Protein AF-A0A5J4W0T2-F1 (afdb_monomer)

Sequence (265 aa):
MGLDEISQDSFKLHWLNQTEVLDKEGNQVFKLNDPIKGGIRNRYSLRSTTNGRAVSYLNIGKISGISKGFNDQMCSRLDSVTTTDFIKCITDQKTTELQLKIKNLKFGVCIDESTDAATLNQFVTFIRYLDENGLPQTSFLDVRPLSSKGATAQNLYEIFIQVSVDHGLNLDDLIGICVDGASAMIGCRNSLRQKLMDRYPLITIVHCCAHRFNLASLDAIKGIEMQPLRTCEAVTQQLWHYFAASPLHASILAAIHSENEEEQI

Mean predicted aligned error: 15.93 Å

Foldseek 3Di:
DDPPDDDLVLVLVVPPDDDFDADPVRDTPDGPPDDPPDDPPPDDDDDDDPDPDDDDDPPPDDPPPPPPDDDPPPSPDDDPVNVVVVVVVVVVVVLVVVLVQCPPFQKEKEWEWDQDPVRWIKIWIWIWTAGPVRHIDIGTQDIGTQPVVPLFLVSNLVVVVVSCVVSVHDCQSYAEYEYEPDCQDPNPPRHVVVVSCVPRVRHYYDYDPVNVVVVVVVVVCPDPVNVVVVVVVVVVVVVCCVCVVDPVSVVVVVVVVVVCVVVPD

Nearest PDB structures (foldseek):
  8vaj-assembly1_A  TM=3.719E-01  e=1.973E-01  Homo sapiens
  4olb-assembly1_A  TM=3.855E-01  e=3.232E-01  Homo sapiens
  4f3t-assembly1_A  TM=3.500E-01  e=5.292E-01  Homo sapiens
  4kre-assembly1_A  TM=3.825E-01  e=9.804E-01  Homo sapiens
  5t7b-assembly1_A  TM=3.520E-01  e=1.419E+00  Homo sapiens

Secondary structure (DSSP, 8-state):
-------HHHHHHHHH-----B-TT--B---------------------SSS-----------TT-TTS--GGGTT---HHHHHHHHHHHHHHHHHHHHHHHTT--EEEEEEEEE-TTS-EEEEEEEEEE-TTS-EEEEEEEEEEPPTT-S-HHHHHHHHHHHHHHTT--GGGEEEEEE-S-HHHH-SSSSHHHHHHHH-TT-EEEE-HHHHHHHHHHHHTTSGGGHHHHHHHHHHHHHHHHHHT-HHHHHHHHHHHHHHTTS--

pLDDT: mean 70.57, std 25.36, range [22.67, 96.0]

Organism: NCBI:txid222440

InterPro domains:
  IPR012337 Ribonuclease H-like superfamily [SSF53098] (102-225)

Structure (mmCIF, N/CA/C/O backbone):
data_AF-A0A5J4W0T2-F1
#
_entry.id   AF-A0A5J4W0T2-F1
#
loop_
_atom_site.group_PDB
_atom_site.id
_atom_site.type_symbol
_atom_site.label_atom_id
_atom_site.label_alt_id
_atom_site.label_comp_id
_atom_site.label_asym_id
_atom_site.label_entity_id
_atom_site.label_seq_id
_atom_site.pdbx_PDB_ins_code
_atom_site.Cartn_x
_atom_site.Cartn_y
_atom_site.Cartn_z
_atom_site.occupancy
_atom_site.B_iso_or_equiv
_atom_site.auth_seq_id
_atom_site.auth_comp_id
_atom_site.auth_asym_id
_atom_site.auth_atom_id
_atom_site.pdbx_PDB_model_num
ATOM 1 N N . MET A 1 1 ? -31.038 7.218 15.090 1.00 25.89 1 MET A N 1
ATOM 2 C CA . MET A 1 1 ? -31.332 5.816 14.718 1.00 25.89 1 MET A CA 1
ATOM 3 C C . MET A 1 1 ? -30.040 5.219 14.192 1.00 25.89 1 MET A C 1
ATOM 5 O O . MET A 1 1 ? -29.334 5.928 13.490 1.00 25.89 1 MET A O 1
ATOM 9 N N . GLY A 1 2 ? -29.679 4.034 14.686 1.00 25.00 2 GLY A N 1
ATOM 10 C CA . GLY A 1 2 ? -28.306 3.520 14.762 1.00 25.00 2 GLY A CA 1
ATOM 11 C C . GLY A 1 2 ? -27.578 3.341 13.428 1.00 25.00 2 GLY A C 1
ATOM 12 O O . GLY A 1 2 ? -28.182 3.000 12.415 1.00 25.00 2 GLY A O 1
ATOM 13 N N . LEU A 1 3 ? -26.262 3.556 13.481 1.00 30.16 3 LEU A N 1
ATOM 14 C CA . LEU A 1 3 ? -25.281 3.373 12.404 1.00 30.16 3 LEU A CA 1
ATOM 15 C C . LEU A 1 3 ? -24.805 1.909 12.282 1.00 30.16 3 LEU A C 1
ATOM 17 O O . LEU A 1 3 ? -23.765 1.645 11.688 1.00 30.16 3 LEU A O 1
ATOM 21 N N . ASP A 1 4 ? -25.551 0.953 12.836 1.00 28.52 4 ASP A N 1
ATOM 22 C CA . ASP A 1 4 ? -25.014 -0.381 13.130 1.00 28.52 4 ASP A CA 1
ATOM 23 C C . ASP A 1 4 ? -25.100 -1.396 11.982 1.00 28.52 4 ASP A C 1
ATOM 25 O O . ASP A 1 4 ? -24.604 -2.507 12.127 1.00 28.52 4 ASP A O 1
ATOM 29 N N . GLU A 1 5 ? -25.663 -1.067 10.815 1.00 35.69 5 GLU A N 1
ATOM 30 C CA . GLU A 1 5 ? -25.831 -2.077 9.757 1.00 35.69 5 GLU A CA 1
ATOM 31 C C . GLU A 1 5 ? -25.637 -1.516 8.343 1.00 35.69 5 GLU A C 1
ATOM 33 O O . GLU A 1 5 ? -26.597 -1.258 7.601 1.00 35.69 5 GLU A O 1
ATOM 38 N N . ILE A 1 6 ? -24.363 -1.369 7.962 1.00 37.62 6 ILE A N 1
ATOM 39 C CA . ILE A 1 6 ? -23.907 -1.380 6.566 1.00 37.62 6 ILE A CA 1
ATOM 40 C C . ILE A 1 6 ? -23.620 -2.845 6.210 1.00 37.62 6 ILE A C 1
ATOM 42 O O . ILE A 1 6 ? -22.740 -3.468 6.804 1.00 37.62 6 ILE A O 1
ATOM 46 N N . SER A 1 7 ? -24.371 -3.419 5.264 1.00 36.25 7 SER A N 1
ATOM 47 C CA . SER A 1 7 ? -24.178 -4.821 4.872 1.00 36.25 7 SER A CA 1
ATOM 48 C C . SER A 1 7 ? -22.820 -5.014 4.179 1.00 36.25 7 SER A C 1
ATOM 50 O O . SER A 1 7 ? -22.398 -4.177 3.374 1.00 36.25 7 SER A O 1
ATOM 52 N N . GLN A 1 8 ? -22.138 -6.129 4.459 1.00 34.09 8 GLN A N 1
ATOM 53 C CA . GLN A 1 8 ? -20.851 -6.477 3.834 1.00 34.09 8 GLN A CA 1
ATOM 54 C C . GLN A 1 8 ? -20.925 -6.517 2.297 1.00 34.09 8 GLN A C 1
ATOM 56 O O . GLN A 1 8 ? -19.936 -6.231 1.622 1.00 34.09 8 GLN A O 1
ATOM 61 N N . ASP A 1 9 ? -22.095 -6.811 1.732 1.00 28.44 9 ASP A N 1
ATOM 62 C CA . ASP A 1 9 ? -22.293 -6.874 0.283 1.00 28.44 9 ASP A CA 1
ATOM 63 C C . ASP A 1 9 ? -22.439 -5.481 -0.357 1.00 28.44 9 ASP A C 1
ATOM 65 O O . ASP A 1 9 ? -21.981 -5.267 -1.481 1.00 28.44 9 ASP A O 1
ATOM 69 N N . SER A 1 10 ? -22.942 -4.491 0.390 1.00 29.27 10 SER A N 1
ATOM 70 C CA . SER A 1 10 ? -22.968 -3.079 -0.027 1.00 29.27 10 SER A CA 1
ATOM 71 C C . SER A 1 10 ? -21.557 -2.485 -0.123 1.00 29.27 10 SER A C 1
ATOM 73 O O . SER A 1 10 ? -21.284 -1.654 -0.987 1.00 29.27 10 SER A O 1
ATOM 75 N N . PHE A 1 11 ? -20.628 -2.955 0.716 1.00 35.28 11 PHE A N 1
ATOM 76 C CA . PHE A 1 11 ? -19.226 -2.538 0.668 1.00 35.28 11 PHE A CA 1
ATOM 77 C C . PHE A 1 11 ? -18.415 -3.258 -0.430 1.00 35.28 11 PHE A C 1
ATOM 79 O O . PHE A 1 11 ? -17.519 -2.664 -1.030 1.00 35.28 11 PHE A O 1
ATOM 86 N N . LYS A 1 12 ? -18.757 -4.513 -0.765 1.00 30.53 12 LYS A N 1
ATOM 87 C CA . LYS A 1 12 ? -18.135 -5.258 -1.881 1.00 30.53 12 LYS A CA 1
ATOM 88 C C . LYS A 1 12 ? -18.367 -4.598 -3.243 1.00 30.53 12 LYS A C 1
ATOM 90 O O . LYS A 1 12 ? -17.451 -4.558 -4.063 1.00 30.53 12 LYS A O 1
ATOM 95 N N . LEU A 1 13 ? -19.564 -4.058 -3.484 1.00 29.94 13 LEU A N 1
ATOM 96 C CA . LEU A 1 13 ? -19.884 -3.326 -4.719 1.00 29.94 13 LEU A CA 1
ATOM 97 C C . LEU A 1 13 ? -19.199 -1.949 -4.770 1.00 29.94 13 LEU A C 1
ATOM 99 O O . LEU A 1 13 ? -18.729 -1.539 -5.829 1.00 29.94 13 LEU A O 1
ATOM 103 N N . HIS A 1 14 ? -19.048 -1.292 -3.614 1.00 33.75 14 HIS A N 1
ATOM 104 C CA . HIS A 1 14 ? -18.365 -0.001 -3.442 1.00 33.75 14 HIS A CA 1
ATOM 105 C C . HIS A 1 14 ? -16.881 -0.020 -3.862 1.00 33.75 14 HIS A C 1
ATOM 107 O O . HIS A 1 14 ? -16.309 1.017 -4.200 1.00 33.75 14 HIS A O 1
ATOM 113 N N . TRP A 1 15 ? -16.249 -1.196 -3.851 1.00 36.28 15 TRP A N 1
ATOM 114 C CA . TRP A 1 15 ? -14.831 -1.366 -4.167 1.00 36.28 15 TRP A CA 1
ATOM 115 C C . TRP A 1 15 ? -14.541 -1.611 -5.655 1.00 36.28 15 TRP A C 1
ATOM 117 O O . TRP A 1 15 ? -13.460 -1.256 -6.123 1.00 36.28 15 TRP A O 1
ATOM 127 N N . LEU A 1 16 ? -15.461 -2.242 -6.398 1.00 34.44 16 LEU A N 1
ATOM 128 C CA . LEU A 1 16 ? -15.128 -2.874 -7.683 1.00 34.44 16 LEU A CA 1
ATOM 129 C C . LEU A 1 16 ? -15.586 -2.135 -8.942 1.00 34.44 16 LEU A C 1
ATOM 131 O O . LEU A 1 16 ? -14.963 -2.362 -9.970 1.00 34.44 16 LEU A O 1
ATOM 135 N N . ASN A 1 17 ? -16.592 -1.256 -8.912 1.00 28.59 17 ASN A N 1
ATOM 136 C CA . ASN A 1 17 ? -16.951 -0.446 -10.084 1.00 28.59 17 ASN A CA 1
ATOM 137 C C . ASN A 1 17 ? -17.688 0.834 -9.680 1.00 28.59 17 ASN A C 1
ATOM 139 O O . ASN A 1 17 ? -18.585 0.824 -8.843 1.00 28.59 17 ASN A O 1
ATOM 143 N N . GLN A 1 18 ? -17.322 1.943 -10.319 1.00 41.69 18 GLN A N 1
ATOM 144 C CA . GLN A 1 18 ? -18.126 3.161 -10.323 1.00 41.69 18 GLN A CA 1
ATOM 145 C C . GLN A 1 18 ? -19.536 2.834 -10.841 1.00 41.69 18 GLN A C 1
ATOM 147 O O . GLN A 1 18 ? -19.645 2.267 -11.921 1.00 41.69 18 GLN A O 1
ATOM 152 N N . THR A 1 19 ? -20.583 3.160 -10.080 1.00 36.19 19 THR A N 1
ATOM 153 C CA . THR A 1 19 ? -21.585 4.213 -10.364 1.00 36.19 19 THR A CA 1
ATOM 154 C C . THR A 1 19 ? -22.845 3.960 -9.527 1.00 36.19 19 THR A C 1
ATOM 156 O O . THR A 1 19 ? -23.427 2.889 -9.615 1.00 36.19 19 THR A O 1
ATOM 159 N N . GLU A 1 20 ? -23.269 4.990 -8.789 1.00 34.97 20 GLU A N 1
ATOM 160 C CA . GLU A 1 20 ? -24.505 5.099 -7.990 1.00 34.97 20 GLU A CA 1
ATOM 161 C C . GLU A 1 20 ? -24.482 4.449 -6.595 1.00 34.97 20 GLU A C 1
ATOM 163 O O . GLU A 1 20 ? -24.391 3.239 -6.413 1.00 34.97 20 GLU A O 1
ATOM 168 N N . VAL A 1 21 ? -24.577 5.314 -5.581 1.00 36.00 21 VAL A N 1
ATOM 169 C CA . VAL A 1 21 ? -24.904 4.931 -4.204 1.00 36.00 21 VAL A CA 1
ATOM 170 C C . VAL A 1 21 ? -26.422 4.943 -4.112 1.00 36.00 21 VAL A C 1
ATOM 172 O O . VAL A 1 21 ? -27.020 5.986 -4.370 1.00 36.00 21 VAL A O 1
ATOM 175 N N . LEU A 1 22 ? -27.027 3.810 -3.767 1.00 37.88 22 LEU A N 1
ATOM 176 C CA . LEU A 1 22 ? -28.447 3.721 -3.441 1.00 37.88 22 LEU A CA 1
ATOM 177 C C . LEU A 1 22 ? -28.595 3.480 -1.939 1.00 37.88 22 LEU A C 1
ATOM 179 O O . LEU A 1 22 ? -27.819 2.719 -1.354 1.00 37.88 22 LEU A O 1
ATOM 183 N N . ASP A 1 23 ? -29.566 4.133 -1.311 1.00 41.06 23 ASP A N 1
ATOM 184 C CA . ASP A 1 23 ? -29.971 3.784 0.049 1.00 41.06 23 ASP A CA 1
ATOM 185 C C . ASP A 1 23 ? -30.785 2.471 0.070 1.00 41.06 23 ASP A C 1
ATOM 187 O O . ASP A 1 23 ? -31.006 1.820 -0.955 1.00 41.06 23 ASP A O 1
ATOM 191 N N . LYS A 1 24 ? -31.237 2.058 1.260 1.00 35.59 24 LYS A N 1
ATOM 192 C CA . LYS A 1 24 ? -32.023 0.825 1.456 1.00 35.59 24 LYS A CA 1
ATOM 193 C C . LYS A 1 24 ? -33.391 0.859 0.742 1.00 35.59 24 LYS A C 1
ATOM 195 O O . LYS A 1 24 ? -34.032 -0.181 0.631 1.00 35.59 24 LYS A O 1
ATOM 200 N N . GLU A 1 25 ? -33.819 2.025 0.264 1.00 37.16 25 GLU A N 1
ATOM 201 C CA . GLU A 1 25 ? -35.093 2.287 -0.414 1.00 37.16 25 GLU A CA 1
ATOM 202 C C . GLU A 1 25 ? -34.916 2.437 -1.937 1.00 37.16 25 GLU A C 1
ATOM 204 O O . GLU A 1 25 ? -35.896 2.575 -2.667 1.00 37.16 25 GLU A O 1
ATOM 209 N N . GLY A 1 26 ? -33.676 2.345 -2.436 1.00 36.53 26 GLY A N 1
ATOM 210 C CA . GLY A 1 26 ? -33.355 2.460 -3.856 1.00 36.53 26 GLY A CA 1
ATOM 211 C C . GLY A 1 26 ? -33.221 3.902 -4.351 1.00 36.53 26 GLY A C 1
ATOM 212 O O . GLY A 1 26 ? -33.199 4.115 -5.563 1.00 36.53 26 GLY A O 1
ATOM 213 N N . ASN A 1 27 ? -33.120 4.894 -3.458 1.00 36.88 27 ASN A N 1
ATOM 214 C CA . ASN A 1 27 ? -32.964 6.293 -3.851 1.00 36.88 27 ASN A CA 1
ATOM 215 C C . ASN A 1 27 ? -31.498 6.623 -4.159 1.00 36.88 27 ASN A C 1
ATOM 217 O O . ASN A 1 27 ? -30.588 6.244 -3.422 1.00 36.88 27 ASN A O 1
ATOM 221 N N . GLN A 1 28 ? -31.272 7.375 -5.238 1.00 37.22 28 GLN A N 1
ATOM 222 C CA . GLN A 1 28 ? -29.945 7.784 -5.701 1.00 37.22 28 GLN A CA 1
ATOM 223 C C . GLN A 1 28 ? -29.313 8.832 -4.772 1.00 37.22 28 GLN A C 1
ATOM 225 O O . GLN A 1 28 ? -29.765 9.972 -4.711 1.00 37.22 28 GLN A O 1
ATOM 230 N N . VAL A 1 29 ? -28.228 8.455 -4.092 1.00 38.22 29 VAL A N 1
ATOM 231 C CA . VAL A 1 29 ? -27.489 9.300 -3.137 1.00 38.22 29 VAL A CA 1
ATOM 232 C C . VAL A 1 29 ? -26.254 9.955 -3.778 1.00 38.22 29 VAL A C 1
ATOM 234 O O . VAL A 1 29 ? -25.810 10.995 -3.305 1.00 38.22 29 VAL A O 1
ATOM 237 N N . PHE A 1 30 ? -25.701 9.406 -4.874 1.00 35.28 30 PHE A N 1
ATOM 238 C CA . PHE A 1 30 ? -24.498 9.964 -5.525 1.00 35.28 30 PHE A CA 1
ATOM 239 C C . PHE A 1 30 ? -24.436 9.829 -7.055 1.00 35.28 30 PHE A C 1
ATOM 241 O O . PHE A 1 30 ? -24.753 8.780 -7.618 1.00 35.28 30 PHE A O 1
ATOM 248 N N . LYS A 1 31 ? -23.863 10.867 -7.692 1.00 30.16 31 LYS A N 1
ATOM 249 C CA . LYS A 1 31 ? -23.229 10.868 -9.025 1.00 30.16 31 LYS A CA 1
ATOM 250 C C . LYS A 1 31 ? -21.783 11.350 -8.883 1.00 30.16 31 LYS A C 1
ATOM 252 O O . LYS A 1 31 ? -21.552 12.374 -8.253 1.00 30.16 31 LYS A O 1
ATOM 257 N N . LEU A 1 32 ? -20.819 10.661 -9.499 1.00 33.78 32 LEU A N 1
ATOM 258 C CA . LEU A 1 32 ? -19.425 11.117 -9.541 1.00 33.78 32 LEU A CA 1
ATOM 259 C C . LEU A 1 32 ? -19.054 11.570 -10.961 1.00 33.78 32 LEU A C 1
ATOM 261 O O . LEU A 1 32 ? -18.653 10.773 -11.800 1.00 33.78 32 LEU A O 1
ATOM 265 N N . ASN A 1 33 ? -19.233 12.868 -11.205 1.00 28.48 33 ASN A N 1
ATOM 266 C CA . ASN A 1 33 ? -18.534 13.669 -12.218 1.00 28.48 33 ASN A CA 1
ATOM 267 C C . ASN A 1 33 ? -18.308 15.101 -11.697 1.00 28.48 33 ASN A C 1
ATOM 269 O O . ASN A 1 33 ? -18.036 16.020 -12.472 1.00 28.48 33 ASN A O 1
ATOM 273 N N . ASP A 1 34 ? -18.450 15.306 -10.382 1.00 30.97 34 ASP A N 1
ATOM 274 C CA . ASP A 1 34 ? -18.167 16.605 -9.804 1.00 30.97 34 ASP A CA 1
ATOM 275 C C . ASP A 1 34 ? -16.654 16.834 -9.843 1.00 30.97 34 ASP A C 1
ATOM 277 O O . ASP A 1 34 ? -15.881 16.005 -9.346 1.00 30.97 34 ASP A O 1
ATOM 281 N N . PRO A 1 35 ? -16.207 17.930 -10.476 1.00 25.06 35 PRO A N 1
ATOM 282 C CA . PRO A 1 35 ? -14.797 18.242 -10.578 1.00 25.06 35 PRO A CA 1
ATOM 283 C C . PRO A 1 35 ? -14.203 18.365 -9.179 1.00 25.06 35 PRO A C 1
ATOM 285 O O . PRO A 1 35 ? -14.823 18.923 -8.272 1.00 25.06 35 PRO A O 1
ATOM 288 N N . ILE A 1 36 ? -12.959 17.908 -9.033 1.00 30.50 36 ILE A N 1
ATOM 289 C CA . ILE A 1 36 ? -12.129 18.184 -7.862 1.00 30.50 36 ILE A CA 1
ATOM 290 C C . ILE A 1 36 ? -12.041 19.710 -7.710 1.00 30.50 36 ILE A C 1
ATOM 292 O O . ILE A 1 36 ? -11.236 20.380 -8.361 1.00 30.50 36 ILE A O 1
ATOM 296 N N . LYS A 1 37 ? -12.892 20.294 -6.864 1.00 27.78 37 LYS A N 1
ATOM 297 C CA . LYS A 1 37 ? -12.790 21.700 -6.477 1.00 27.78 37 LYS A CA 1
ATOM 298 C C . LYS A 1 37 ? -11.724 21.808 -5.401 1.00 27.78 37 LYS A C 1
ATOM 300 O O . LYS A 1 37 ? -12.007 21.710 -4.215 1.00 27.78 37 LYS A O 1
ATOM 305 N N . GLY A 1 38 ? -10.485 21.994 -5.837 1.00 29.48 38 GLY A N 1
ATOM 306 C CA . GLY A 1 38 ? -9.363 22.165 -4.922 1.00 29.48 38 GLY A CA 1
ATOM 307 C C . GLY A 1 38 ? -8.030 21.876 -5.580 1.00 29.48 38 GLY A C 1
ATOM 308 O O . GLY A 1 38 ? -7.324 20.962 -5.174 1.00 29.48 38 GLY A O 1
ATOM 309 N N . GLY A 1 39 ? -7.672 22.648 -6.606 1.00 22.67 39 GLY A N 1
ATOM 310 C CA . GLY A 1 39 ? -6.290 22.671 -7.068 1.00 22.67 39 GLY A CA 1
ATOM 311 C C . GLY A 1 39 ? -5.393 23.189 -5.945 1.00 22.67 39 GLY A C 1
ATOM 312 O O . GLY A 1 39 ? -5.410 24.382 -5.645 1.00 22.67 39 GLY A O 1
ATOM 313 N N . ILE A 1 40 ? -4.591 22.318 -5.337 1.00 28.56 40 ILE A N 1
ATOM 314 C CA . ILE A 1 40 ? -3.468 22.751 -4.504 1.00 28.56 40 ILE A CA 1
ATOM 315 C C . ILE A 1 40 ? -2.389 23.263 -5.461 1.00 28.56 40 ILE A C 1
ATOM 317 O O . ILE A 1 40 ? -1.535 22.523 -5.940 1.00 28.56 40 ILE A O 1
ATOM 321 N N . ARG A 1 41 ? -2.437 24.560 -5.779 1.00 25.73 41 ARG A N 1
ATOM 322 C CA . ARG A 1 41 ? -1.292 25.277 -6.353 1.00 25.73 41 ARG A CA 1
ATOM 323 C C . ARG A 1 41 ? -0.353 25.665 -5.212 1.00 25.73 41 ARG A C 1
ATOM 325 O O . ARG A 1 41 ? -0.358 26.812 -4.773 1.00 25.73 41 ARG A O 1
ATOM 332 N N . ASN A 1 42 ? 0.484 24.733 -4.758 1.00 27.73 42 ASN A N 1
ATOM 333 C CA . ASN A 1 42 ? 1.668 25.103 -3.984 1.00 27.73 42 ASN A CA 1
ATOM 334 C C . ASN A 1 42 ? 2.699 25.697 -4.949 1.00 27.73 42 ASN A C 1
ATOM 336 O O . ASN A 1 42 ? 3.446 24.988 -5.618 1.00 27.73 42 ASN A O 1
ATOM 340 N N . ARG A 1 43 ? 2.691 27.027 -5.075 1.00 25.41 43 ARG A N 1
ATOM 341 C CA . ARG A 1 43 ? 3.714 27.772 -5.812 1.00 25.41 43 ARG A CA 1
ATOM 342 C C . ARG A 1 43 ? 4.901 27.989 -4.868 1.00 25.41 43 ARG A C 1
ATOM 344 O O . ARG A 1 43 ? 4.908 28.942 -4.096 1.00 25.41 43 ARG A O 1
ATOM 351 N N . TYR A 1 44 ? 5.890 27.101 -4.911 1.00 29.53 44 TYR A N 1
ATOM 352 C CA . TYR A 1 44 ? 7.189 27.342 -4.282 1.00 29.53 44 TYR A CA 1
ATOM 353 C C . TYR A 1 44 ? 7.992 28.264 -5.207 1.00 29.53 44 TYR A C 1
ATOM 355 O O . TYR A 1 44 ? 8.419 27.838 -6.276 1.00 29.53 44 TYR A O 1
ATOM 363 N N . SER A 1 45 ? 8.162 29.542 -4.855 1.00 25.89 45 SER A N 1
ATOM 364 C CA . SER A 1 45 ? 9.115 30.402 -5.566 1.00 25.89 45 SER A CA 1
ATOM 365 C C . SER A 1 45 ? 10.451 30.386 -4.832 1.00 25.89 45 SER A C 1
ATOM 367 O O . SER A 1 45 ? 10.595 31.020 -3.787 1.00 25.89 45 SER A O 1
ATOM 369 N N . LEU A 1 46 ? 11.430 29.680 -5.389 1.00 26.58 46 LEU A N 1
ATOM 370 C CA . LEU A 1 46 ? 12.835 29.856 -5.038 1.00 26.58 46 LEU A CA 1
ATOM 371 C C . LEU A 1 46 ? 13.330 31.118 -5.756 1.00 26.58 46 LEU A C 1
ATOM 373 O O . LEU A 1 46 ? 13.362 31.158 -6.983 1.00 26.58 46 LEU A O 1
ATOM 377 N N . ARG A 1 47 ? 13.695 32.166 -5.014 1.00 27.91 47 ARG A N 1
ATOM 378 C CA . ARG A 1 47 ? 14.568 33.225 -5.540 1.00 27.91 47 ARG A CA 1
ATOM 379 C C . ARG A 1 47 ? 15.936 33.043 -4.906 1.00 27.91 47 ARG A C 1
ATOM 381 O O . ARG A 1 47 ? 16.043 33.065 -3.683 1.00 27.91 47 ARG A O 1
ATOM 388 N N . SER A 1 48 ? 16.961 32.849 -5.732 1.00 27.05 48 SER A N 1
ATOM 389 C CA . SER A 1 48 ? 18.340 32.931 -5.269 1.00 27.05 48 SER A CA 1
ATOM 390 C C . SER A 1 48 ? 18.673 34.396 -4.990 1.00 27.05 48 SER A C 1
ATOM 392 O O . SER A 1 48 ? 18.307 35.292 -5.753 1.00 27.05 48 SER A O 1
ATOM 394 N N . THR A 1 49 ? 19.355 34.656 -3.880 1.00 34.38 49 THR A N 1
ATOM 395 C CA . THR A 1 49 ? 20.116 35.893 -3.716 1.00 34.38 49 THR A CA 1
ATOM 396 C C . THR A 1 49 ? 21.578 35.550 -3.475 1.00 34.38 49 THR A C 1
ATOM 398 O O . THR A 1 49 ? 21.940 34.518 -2.905 1.00 34.38 49 THR A O 1
ATOM 401 N N . THR A 1 50 ? 22.419 36.416 -4.023 1.00 34.66 50 THR A N 1
ATOM 402 C CA . THR A 1 50 ? 23.876 36.357 -4.088 1.00 34.66 50 THR A CA 1
ATOM 403 C C . THR A 1 50 ? 24.487 36.312 -2.689 1.00 34.66 50 THR A C 1
ATOM 405 O O . THR A 1 50 ? 24.571 37.351 -2.042 1.00 34.66 50 THR A O 1
ATOM 408 N N . ASN A 1 51 ? 24.830 35.107 -2.210 1.00 30.69 51 ASN A N 1
ATOM 409 C CA . ASN A 1 51 ? 25.957 34.789 -1.301 1.00 30.69 51 ASN A CA 1
ATOM 410 C C . ASN A 1 51 ? 25.976 33.311 -0.832 1.00 30.69 51 ASN A C 1
ATOM 412 O O . ASN A 1 51 ? 26.459 32.999 0.254 1.00 30.69 51 ASN A O 1
ATOM 416 N N . GLY A 1 52 ? 25.468 32.365 -1.633 1.00 33.94 52 GLY A N 1
ATOM 417 C CA . GLY A 1 52 ? 25.726 30.931 -1.415 1.00 33.94 52 GLY A CA 1
ATOM 418 C C . GLY A 1 52 ? 25.096 30.293 -0.164 1.00 33.94 52 GLY A C 1
ATOM 419 O O . GLY A 1 52 ? 25.449 29.170 0.180 1.00 33.94 52 GLY A O 1
ATOM 420 N N . ARG A 1 53 ? 24.147 30.955 0.510 1.00 29.94 53 ARG A N 1
ATOM 421 C CA . ARG A 1 53 ? 23.301 30.341 1.548 1.00 29.94 53 ARG A CA 1
ATOM 422 C C . ARG A 1 53 ? 21.838 30.417 1.135 1.00 29.94 53 ARG A C 1
ATOM 424 O O . ARG A 1 53 ? 21.252 31.494 1.113 1.00 29.94 53 ARG A O 1
ATOM 431 N N . ALA A 1 54 ? 21.251 29.264 0.824 1.00 29.50 54 ALA A N 1
ATOM 432 C CA . ALA A 1 54 ? 19.814 29.138 0.644 1.00 29.50 54 ALA A CA 1
ATOM 433 C C . ALA A 1 54 ? 19.136 29.236 2.019 1.00 29.50 54 ALA A C 1
ATOM 435 O O . ALA A 1 54 ? 19.228 28.318 2.830 1.00 29.50 54 ALA A O 1
ATOM 436 N N . VAL A 1 55 ? 18.484 30.364 2.292 1.00 33.38 55 VAL A N 1
ATOM 437 C CA . VAL A 1 55 ? 17.558 30.504 3.421 1.00 33.38 55 VAL A CA 1
ATOM 438 C C . VAL A 1 55 ? 16.152 30.452 2.842 1.00 33.38 55 VAL A C 1
ATOM 440 O O . VAL A 1 55 ? 15.716 31.360 2.135 1.00 33.38 55 VAL A O 1
ATOM 443 N N . SER A 1 56 ? 15.451 29.354 3.097 1.00 33.31 56 SER A N 1
ATOM 444 C CA . SER A 1 56 ? 14.039 29.200 2.764 1.00 33.31 56 SER A CA 1
ATOM 445 C C . SER A 1 56 ? 13.199 30.032 3.732 1.00 33.31 56 SER A C 1
ATOM 447 O O . SER A 1 56 ? 13.020 29.657 4.889 1.00 33.31 56 SER A O 1
ATOM 449 N N . TYR A 1 57 ? 12.678 31.164 3.262 1.00 33.03 57 TYR A N 1
ATOM 450 C CA . TYR A 1 57 ? 11.684 31.942 3.997 1.00 33.03 57 TYR A CA 1
ATOM 451 C C . TYR A 1 57 ? 10.313 31.276 3.853 1.00 33.03 57 TYR A C 1
ATOM 453 O O . TYR A 1 57 ? 9.700 31.328 2.786 1.00 33.03 57 TYR A O 1
ATOM 461 N N . LEU A 1 58 ? 9.813 30.664 4.928 1.00 34.50 58 LEU A N 1
ATOM 462 C CA . LEU A 1 58 ? 8.410 30.273 5.012 1.00 34.50 58 LEU A CA 1
ATOM 463 C C . LEU A 1 58 ? 7.619 31.484 5.517 1.00 34.50 58 LEU A C 1
ATOM 465 O O . LEU A 1 58 ? 7.599 31.782 6.709 1.00 34.50 58 LEU A O 1
ATOM 469 N N . ASN A 1 59 ? 6.995 32.220 4.601 1.00 30.06 59 ASN A N 1
ATOM 470 C CA . ASN A 1 59 ? 6.125 33.330 4.967 1.00 30.06 59 ASN A CA 1
ATOM 471 C C . ASN A 1 59 ? 4.772 32.752 5.417 1.00 30.06 59 ASN A C 1
ATOM 473 O O . ASN A 1 59 ? 3.849 32.608 4.615 1.00 30.06 59 ASN A O 1
ATOM 477 N N . ILE A 1 60 ? 4.664 32.350 6.689 1.00 38.47 60 ILE A N 1
ATOM 478 C CA . ILE A 1 60 ? 3.404 31.875 7.289 1.00 38.47 60 ILE A CA 1
ATOM 479 C C . ILE A 1 60 ? 2.534 33.089 7.644 1.00 38.47 60 ILE A C 1
ATOM 481 O O . ILE A 1 60 ? 2.218 33.373 8.798 1.00 38.47 60 ILE A O 1
ATOM 485 N N . GLY A 1 61 ? 2.149 33.850 6.624 1.00 32.28 61 GLY A N 1
ATOM 486 C CA . GLY A 1 61 ? 1.132 34.880 6.745 1.00 32.28 61 GLY A CA 1
ATOM 487 C C . GLY A 1 61 ? -0.248 34.254 6.576 1.00 32.28 61 GLY A C 1
ATOM 488 O O . GLY A 1 61 ? -0.630 33.950 5.451 1.00 32.28 61 GLY A O 1
ATOM 489 N N . LYS A 1 62 ? -1.004 34.156 7.681 1.00 33.72 62 LYS A N 1
ATOM 490 C CA . LYS A 1 62 ? -2.433 33.771 7.794 1.00 33.72 62 LYS A CA 1
ATOM 491 C C . LYS A 1 62 ? -2.732 32.295 8.092 1.00 33.72 62 LYS A C 1
ATOM 493 O O . LYS A 1 62 ? -3.443 31.631 7.348 1.00 33.72 62 LYS A O 1
ATOM 498 N N . ILE A 1 63 ? -2.342 31.840 9.280 1.00 37.66 63 ILE A N 1
ATOM 499 C CA . ILE A 1 63 ? -3.230 30.972 10.069 1.00 37.66 63 ILE A CA 1
ATOM 500 C C . ILE A 1 63 ? -3.940 31.899 11.057 1.00 37.66 63 ILE A C 1
ATOM 502 O O . ILE A 1 63 ? -3.323 32.444 11.975 1.00 37.66 63 ILE A O 1
ATOM 506 N N . SER A 1 64 ? -5.221 32.168 10.812 1.00 34.81 64 SER A N 1
ATOM 507 C CA . SER A 1 64 ? -6.072 32.971 11.691 1.00 34.81 64 SER A CA 1
ATOM 508 C C . SER A 1 64 ? -6.200 32.274 13.049 1.00 34.81 64 SER A C 1
ATOM 510 O O . SER A 1 64 ? -6.991 31.348 13.191 1.00 34.81 64 SER A O 1
ATOM 512 N N . GLY A 1 65 ? -5.390 32.694 14.026 1.00 38.97 65 GLY A N 1
ATOM 513 C CA . GLY A 1 65 ? -5.466 32.209 15.409 1.00 38.97 65 GLY A CA 1
ATOM 514 C C . GLY A 1 65 ? -4.159 32.232 16.211 1.00 38.97 65 GLY A C 1
ATOM 515 O O . GLY A 1 65 ? -4.223 32.265 17.433 1.00 38.97 65 GLY A O 1
ATOM 516 N N . ILE A 1 66 ? -2.982 32.273 15.569 1.00 40.47 66 ILE A N 1
ATOM 517 C CA . ILE A 1 66 ? -1.671 32.143 16.262 1.00 40.47 66 ILE A CA 1
ATOM 518 C C . ILE A 1 66 ? -0.878 33.476 16.292 1.00 40.47 66 ILE A C 1
ATOM 520 O O . ILE A 1 66 ? 0.245 33.564 16.779 1.00 40.47 66 ILE A O 1
ATOM 524 N N . SER A 1 67 ? -1.458 34.582 15.820 1.00 32.22 67 SER A N 1
ATOM 525 C CA . SER A 1 67 ? -0.714 35.818 15.525 1.00 32.22 67 SER A CA 1
ATOM 526 C C . SER A 1 67 ? -0.369 36.721 16.723 1.00 32.22 67 SER A C 1
ATOM 528 O O . SER A 1 67 ? -0.164 37.914 16.521 1.00 32.22 67 SER A O 1
ATOM 530 N N . LYS A 1 68 ? -0.328 36.225 17.967 1.00 36.41 68 LYS A N 1
ATOM 531 C CA . LYS A 1 68 ? -0.021 37.077 19.140 1.00 36.41 68 LYS A CA 1
ATOM 532 C C . LYS A 1 68 ? 1.294 36.779 19.867 1.00 36.41 68 LYS A C 1
ATOM 534 O O . LYS A 1 68 ? 1.542 37.405 20.889 1.00 36.41 68 LYS A O 1
ATOM 539 N N . GLY A 1 69 ? 2.156 35.903 19.343 1.00 37.91 69 GLY A N 1
ATOM 540 C CA . GLY A 1 69 ? 3.415 35.556 20.028 1.00 37.91 69 GLY A CA 1
ATOM 541 C C . GLY A 1 69 ? 4.696 35.510 19.191 1.00 37.91 69 GLY A C 1
ATOM 542 O O . GLY A 1 69 ? 5.769 35.382 19.770 1.00 37.91 69 GLY A O 1
ATOM 543 N N . PHE A 1 70 ? 4.636 35.612 17.862 1.00 37.62 70 PHE A N 1
ATOM 544 C CA . PHE A 1 70 ? 5.834 35.477 17.028 1.00 37.62 70 PHE A CA 1
ATOM 545 C C . PHE A 1 70 ? 6.545 36.826 16.870 1.00 37.62 70 PHE A C 1
ATOM 547 O O . PHE A 1 70 ? 6.251 37.590 15.958 1.00 37.62 70 PHE A O 1
ATOM 554 N N . ASN A 1 71 ? 7.470 37.128 17.785 1.00 35.34 71 ASN A N 1
ATOM 555 C CA . ASN A 1 71 ? 8.444 38.202 17.596 1.00 35.34 71 ASN A CA 1
ATOM 556 C C . ASN A 1 71 ? 9.447 37.806 16.495 1.00 35.34 71 ASN A C 1
ATOM 558 O O . ASN A 1 71 ? 10.062 36.739 16.562 1.00 35.34 71 ASN A O 1
ATOM 562 N N . ASP A 1 72 ? 9.667 38.712 15.540 1.00 39.69 72 ASP A N 1
ATOM 563 C CA . ASP A 1 72 ? 10.538 38.578 14.355 1.00 39.69 72 ASP A CA 1
ATOM 564 C C . ASP A 1 72 ? 12.023 38.250 14.648 1.00 39.69 72 ASP A C 1
ATOM 566 O O . ASP A 1 72 ? 12.802 37.982 13.734 1.00 39.69 72 ASP A O 1
ATOM 570 N N . GLN A 1 73 ? 12.451 38.213 15.914 1.00 37.38 73 GLN A N 1
ATOM 571 C CA . GLN A 1 73 ? 13.834 37.897 16.299 1.00 37.38 73 GLN A CA 1
ATOM 572 C C . GLN A 1 73 ? 14.164 36.394 16.373 1.00 37.38 73 GLN A C 1
ATOM 574 O O . GLN A 1 73 ? 15.341 36.037 16.421 1.00 37.38 73 GLN A O 1
ATOM 579 N N . MET A 1 74 ? 13.172 35.497 16.334 1.00 34.97 74 MET A N 1
ATOM 580 C CA . MET A 1 74 ? 13.379 34.037 16.428 1.00 34.97 74 MET A CA 1
ATOM 581 C C . MET A 1 74 ? 13.643 33.341 15.079 1.00 34.97 74 MET A C 1
ATOM 583 O O . MET A 1 74 ? 13.793 32.124 15.029 1.00 34.97 74 MET A O 1
ATOM 587 N N . CYS A 1 75 ? 13.731 34.078 13.967 1.00 42.09 75 CYS A N 1
ATOM 588 C CA . CYS A 1 75 ? 13.853 33.478 12.631 1.00 42.09 75 CYS A CA 1
ATOM 589 C C . CYS A 1 75 ? 15.298 33.116 12.217 1.00 42.09 75 CYS A C 1
ATOM 591 O O . CYS A 1 75 ? 15.534 32.754 11.069 1.00 42.09 75 CYS A O 1
ATOM 593 N N . SER A 1 76 ? 16.290 33.214 13.113 1.00 42.94 76 SER A N 1
ATOM 594 C CA . SER A 1 76 ? 17.702 33.065 12.717 1.00 42.94 76 SER A CA 1
ATOM 595 C C . SER A 1 76 ? 18.369 31.723 13.038 1.00 42.94 76 SER A C 1
ATOM 597 O O . SER A 1 76 ? 19.444 31.487 12.492 1.00 42.94 76 SER A O 1
ATOM 599 N N . ARG A 1 77 ? 17.807 30.826 13.868 1.00 46.94 77 ARG A N 1
ATOM 600 C CA . ARG A 1 77 ? 18.498 29.569 14.252 1.00 46.94 77 ARG A CA 1
ATOM 601 C C . ARG A 1 77 ? 17.553 28.446 14.710 1.00 46.94 77 ARG A C 1
ATOM 603 O O . ARG A 1 77 ? 17.637 28.020 15.857 1.00 46.94 77 ARG A O 1
ATOM 610 N N . LEU A 1 78 ? 16.681 27.939 13.841 1.00 50.81 78 LEU A N 1
ATOM 611 C CA . LEU A 1 78 ? 16.099 26.615 14.097 1.00 50.81 78 LEU A CA 1
ATOM 612 C C . LEU A 1 78 ? 17.174 25.576 13.768 1.00 50.81 78 LEU A C 1
ATOM 614 O O . LEU A 1 78 ? 17.576 25.439 12.613 1.00 50.81 78 LEU A O 1
ATOM 618 N N . ASP A 1 79 ? 17.707 24.912 14.789 1.00 63.47 79 ASP A N 1
ATOM 619 C CA . ASP A 1 79 ? 18.576 23.758 14.588 1.00 63.47 79 ASP A CA 1
ATOM 620 C C . ASP A 1 79 ? 17.761 22.560 14.055 1.00 63.47 79 ASP A C 1
ATOM 622 O O . ASP A 1 79 ? 16.521 22.550 14.043 1.00 63.47 79 ASP A O 1
ATOM 626 N N . SER A 1 80 ? 18.461 21.546 13.542 1.00 68.00 80 SER A N 1
ATOM 627 C CA . SER A 1 80 ? 17.821 20.343 12.996 1.00 68.00 80 SER A CA 1
ATOM 628 C C . SER A 1 80 ? 16.966 19.615 14.038 1.00 68.00 80 SER A C 1
ATOM 630 O O . SER A 1 80 ? 15.957 19.006 13.682 1.00 68.00 80 SER A O 1
ATOM 632 N N . VAL A 1 81 ? 17.331 19.718 15.319 1.00 74.81 81 VAL A N 1
ATOM 633 C CA . VAL A 1 81 ? 16.629 19.092 16.446 1.00 74.81 81 VAL A CA 1
ATOM 634 C C . VAL A 1 81 ? 15.269 19.754 16.667 1.00 74.81 81 VAL A C 1
ATOM 636 O O . VAL A 1 81 ? 14.249 19.077 16.590 1.00 74.81 81 VAL A O 1
ATOM 639 N N . THR A 1 82 ? 15.225 21.082 16.798 1.00 75.94 82 THR A N 1
ATOM 640 C CA . THR A 1 82 ? 13.983 21.842 17.013 1.00 75.94 82 THR A CA 1
ATOM 641 C C . THR A 1 82 ? 13.010 21.670 15.846 1.00 75.94 82 THR A C 1
ATOM 643 O O . THR A 1 82 ? 11.801 21.557 16.041 1.00 75.94 82 THR A O 1
ATOM 646 N N . THR A 1 83 ? 13.528 21.610 14.614 1.00 74.88 83 THR A N 1
ATOM 647 C CA . THR A 1 83 ? 12.701 21.360 13.422 1.00 74.88 83 THR A CA 1
ATOM 648 C C . THR A 1 83 ? 12.089 19.956 13.451 1.00 74.88 83 THR A C 1
ATOM 650 O O . THR A 1 83 ? 10.910 19.790 13.139 1.00 74.88 83 THR A O 1
ATOM 653 N N . THR A 1 84 ? 12.868 18.951 13.864 1.00 75.94 84 THR A N 1
ATOM 654 C CA . THR A 1 84 ? 12.402 17.562 13.989 1.00 75.94 84 THR A CA 1
ATOM 655 C C . THR A 1 84 ? 11.334 17.433 15.072 1.00 75.94 84 THR A C 1
ATOM 657 O O . THR A 1 84 ? 10.287 16.835 14.827 1.00 75.94 84 THR A O 1
ATOM 660 N N . ASP A 1 85 ? 11.546 18.054 16.233 1.00 79.81 85 ASP A N 1
ATOM 661 C CA . ASP A 1 85 ? 10.584 18.044 17.338 1.00 79.81 85 ASP A CA 1
ATOM 662 C C . ASP A 1 85 ? 9.267 18.727 16.952 1.00 79.81 85 ASP A C 1
ATOM 664 O O . ASP A 1 85 ? 8.186 18.228 17.262 1.00 79.81 85 ASP A O 1
ATOM 668 N N . PHE A 1 86 ? 9.334 19.834 16.207 1.00 85.12 86 PHE A N 1
ATOM 669 C CA . PHE A 1 86 ? 8.140 20.519 15.717 1.00 85.12 86 PHE A CA 1
ATOM 670 C C . PHE A 1 86 ? 7.329 19.651 14.745 1.00 85.12 86 PHE A C 1
ATOM 672 O O . PHE A 1 86 ? 6.108 19.538 14.883 1.00 85.12 86 PHE A O 1
ATOM 679 N N . ILE A 1 87 ? 7.999 18.993 13.792 1.00 83.88 87 ILE A N 1
ATOM 680 C CA . ILE A 1 87 ? 7.355 18.053 12.861 1.00 83.88 87 ILE A CA 1
ATOM 681 C C . ILE A 1 87 ? 6.734 16.885 13.627 1.00 83.88 87 ILE A C 1
ATOM 683 O O . ILE A 1 87 ? 5.602 16.495 13.330 1.00 83.88 87 ILE A O 1
ATOM 687 N N . LYS A 1 88 ? 7.437 16.352 14.630 1.00 81.25 88 LYS A N 1
ATOM 688 C CA . LYS A 1 88 ? 6.932 15.266 15.469 1.00 81.25 88 LYS A CA 1
ATOM 689 C C . LYS A 1 88 ? 5.655 15.675 16.201 1.00 81.25 88 LYS A C 1
ATOM 691 O O . LYS A 1 88 ? 4.661 14.974 16.081 1.00 81.25 88 LYS A O 1
ATOM 696 N N . CYS A 1 89 ? 5.627 16.843 16.841 1.00 86.88 89 CYS A N 1
ATOM 697 C CA . CYS A 1 89 ? 4.428 17.350 17.517 1.00 86.88 89 CYS A CA 1
ATOM 698 C C . CYS A 1 89 ? 3.222 17.486 16.572 1.00 86.88 89 CYS A C 1
ATOM 700 O O . CYS A 1 89 ? 2.112 17.086 16.922 1.00 86.88 89 CYS A O 1
ATOM 702 N N . ILE A 1 90 ? 3.427 18.026 15.364 1.00 88.50 90 ILE A N 1
ATOM 703 C CA . ILE A 1 90 ? 2.358 18.124 14.355 1.00 88.50 90 ILE A CA 1
ATOM 704 C C . ILE A 1 90 ? 1.885 16.731 13.935 1.00 88.50 90 ILE A C 1
ATOM 706 O O . ILE A 1 90 ? 0.684 16.508 13.780 1.00 88.50 90 ILE A O 1
ATOM 710 N N . THR A 1 91 ? 2.822 15.804 13.748 1.00 84.69 91 THR A N 1
ATOM 711 C CA . THR A 1 91 ? 2.527 14.425 13.354 1.00 84.69 91 THR A CA 1
ATOM 712 C C . THR A 1 91 ? 1.716 13.725 14.438 1.00 84.69 91 THR A C 1
ATOM 714 O O . THR A 1 91 ? 0.650 13.203 14.137 1.00 84.69 91 THR A O 1
ATOM 717 N N . ASP A 1 92 ? 2.135 13.805 15.701 1.00 86.69 92 ASP A N 1
ATOM 718 C CA . ASP A 1 92 ? 1.429 13.221 16.847 1.00 86.69 92 ASP A CA 1
ATOM 719 C C . ASP A 1 92 ? -0.000 13.778 16.967 1.00 86.69 92 ASP A C 1
ATOM 721 O O . ASP A 1 92 ? -0.959 13.022 17.160 1.00 86.69 92 ASP A O 1
ATOM 725 N N . GLN A 1 93 ? -0.175 15.092 16.771 1.00 90.81 93 GLN A N 1
ATOM 726 C CA . GLN A 1 93 ? -1.500 15.713 16.739 1.00 90.81 93 GLN A CA 1
ATOM 727 C C . GLN A 1 93 ? -2.354 15.160 15.589 1.00 90.81 93 GLN A C 1
ATOM 729 O O . GLN A 1 93 ? -3.505 14.779 15.804 1.00 90.81 93 GLN A O 1
ATOM 734 N N . LYS A 1 94 ? -1.811 15.102 14.366 1.00 89.12 94 LYS A N 1
ATOM 735 C CA . LYS A 1 94 ? -2.541 14.620 13.183 1.00 89.12 94 LYS A CA 1
ATOM 736 C C . LYS A 1 94 ? -2.906 13.144 13.288 1.00 89.12 94 LYS A C 1
ATOM 738 O O . LYS A 1 94 ? -4.027 12.778 12.939 1.00 89.12 94 LYS A O 1
ATOM 743 N N . THR A 1 95 ? -2.003 12.327 13.814 1.00 89.00 95 THR A N 1
ATOM 744 C CA . THR A 1 95 ? -2.235 10.908 14.082 1.00 89.00 95 THR A CA 1
ATOM 745 C C . THR A 1 95 ? -3.348 10.731 15.108 1.00 89.00 95 THR A C 1
ATOM 747 O O . THR A 1 95 ? -4.282 9.975 14.860 1.00 89.00 95 THR A O 1
ATOM 750 N N . THR A 1 96 ? -3.325 11.489 16.207 1.00 90.75 96 THR A N 1
ATOM 751 C CA . THR A 1 96 ? -4.382 11.435 17.232 1.00 90.75 96 THR A CA 1
ATOM 752 C C . THR A 1 96 ? -5.743 11.854 16.665 1.00 90.75 96 THR A C 1
ATOM 754 O O . THR A 1 96 ? -6.750 11.184 16.893 1.00 90.75 96 THR A O 1
ATOM 757 N N . GLU A 1 97 ? -5.789 12.939 15.883 1.00 91.69 97 GLU A N 1
ATOM 758 C CA . GLU A 1 97 ? -7.007 13.386 15.193 1.00 91.69 97 GLU A CA 1
ATOM 759 C C . GLU A 1 97 ? -7.561 12.297 14.260 1.00 91.69 97 GLU A C 1
ATOM 761 O O . GLU A 1 97 ? -8.772 12.073 14.225 1.00 91.69 97 GLU A O 1
ATOM 766 N N . LEU A 1 98 ? -6.692 11.613 13.511 1.00 90.19 98 LEU A N 1
ATOM 767 C CA . LEU A 1 98 ? -7.087 10.531 12.612 1.00 90.19 98 LEU A CA 1
ATOM 768 C C . LEU A 1 98 ? -7.602 9.313 13.386 1.00 90.19 98 LEU A C 1
ATOM 770 O O . LEU A 1 98 ? -8.681 8.820 13.067 1.00 90.19 98 LEU A O 1
ATOM 774 N N . GLN A 1 99 ? -6.889 8.874 14.426 1.00 91.12 99 GLN A N 1
ATOM 775 C CA . GLN A 1 99 ? -7.281 7.748 15.281 1.00 91.12 99 GLN A CA 1
ATOM 776 C C . GLN A 1 99 ? -8.661 7.958 15.911 1.00 91.12 99 GLN A C 1
ATOM 778 O O . GLN A 1 99 ? -9.475 7.038 15.951 1.00 91.12 99 GLN A O 1
ATOM 783 N N . LEU A 1 100 ? -8.963 9.181 16.355 1.00 90.81 100 LEU A N 1
ATOM 784 C CA . LEU A 1 100 ? -10.283 9.520 16.884 1.00 90.81 100 LEU A CA 1
ATOM 785 C C . LEU A 1 100 ? -11.378 9.442 15.816 1.00 90.81 100 LEU A C 1
ATOM 787 O O . LEU A 1 100 ? -12.467 8.960 16.115 1.00 90.81 100 LEU A O 1
ATOM 791 N N . LYS A 1 101 ? -11.096 9.883 14.584 1.00 88.81 101 LYS A N 1
ATOM 792 C CA . LYS A 1 101 ? -12.062 9.839 13.473 1.00 88.81 101 LYS A CA 1
ATOM 793 C C . LYS A 1 101 ? -12.413 8.419 13.052 1.00 88.81 101 LYS A C 1
ATOM 795 O O . LYS A 1 101 ? -13.559 8.165 12.717 1.00 88.81 101 LYS A O 1
ATOM 800 N N . ILE A 1 102 ? -11.434 7.520 13.041 1.00 89.69 102 ILE A N 1
ATOM 801 C CA . ILE A 1 102 ? -11.608 6.142 12.557 1.00 89.69 102 ILE A CA 1
ATOM 802 C C . ILE A 1 102 ? -12.041 5.167 13.654 1.00 89.69 102 ILE A C 1
ATOM 804 O O . ILE A 1 102 ? -12.330 4.005 13.372 1.00 89.69 102 ILE A O 1
ATOM 808 N N . LYS A 1 103 ? -12.073 5.616 14.912 1.00 88.75 103 LYS A N 1
ATOM 809 C CA . LYS A 1 103 ? -12.424 4.775 16.052 1.00 88.75 103 LYS A CA 1
ATOM 810 C C . LYS A 1 103 ? -13.821 4.182 15.869 1.00 88.75 103 LYS A C 1
ATOM 812 O O . LYS A 1 103 ? -14.790 4.915 15.697 1.00 88.75 103 LYS A O 1
ATOM 817 N N . ASN A 1 104 ? -13.919 2.857 15.978 1.00 85.25 104 ASN A N 1
ATOM 818 C CA . ASN A 1 104 ? -15.154 2.082 15.810 1.00 85.25 104 ASN A CA 1
ATOM 819 C C . ASN A 1 104 ? -15.808 2.204 14.419 1.00 85.25 104 ASN A C 1
ATOM 821 O O . ASN A 1 104 ? -16.987 1.883 14.271 1.00 85.25 104 ASN A O 1
ATOM 825 N N . LEU A 1 105 ? -15.079 2.671 13.402 1.00 87.31 105 LEU A N 1
ATOM 826 C CA . LEU A 1 105 ? -15.550 2.653 12.022 1.00 87.31 105 LEU A CA 1
ATOM 827 C C . LEU A 1 105 ? -15.019 1.420 11.302 1.00 87.31 105 LEU A C 1
ATOM 829 O O . LEU A 1 105 ? -13.894 0.982 11.534 1.00 87.31 105 LEU A O 1
ATOM 833 N N . LYS A 1 106 ? -15.807 0.905 10.357 1.00 87.69 106 LYS A N 1
ATOM 834 C CA . LYS A 1 106 ? -15.296 -0.040 9.365 1.00 87.69 106 LYS A CA 1
ATOM 835 C C . LYS A 1 106 ? -14.356 0.696 8.407 1.00 87.69 106 LYS A C 1
ATOM 837 O O . LYS A 1 106 ? -14.664 1.806 7.968 1.00 87.69 106 LYS A O 1
ATOM 842 N N . PHE A 1 107 ? -13.227 0.082 8.065 1.00 89.75 107 PHE A N 1
ATOM 843 C CA . PHE A 1 107 ? -12.193 0.739 7.262 1.00 89.75 107 PHE A CA 1
ATOM 844 C C . PHE A 1 107 ? -11.522 -0.200 6.261 1.00 89.75 107 PHE A C 1
ATOM 846 O O . PHE A 1 107 ? -11.344 -1.395 6.492 1.00 89.75 107 PHE A O 1
ATOM 853 N N . GLY A 1 108 ? -11.125 0.359 5.124 1.00 91.69 108 GLY A N 1
ATOM 854 C CA . GLY A 1 108 ? -10.199 -0.277 4.198 1.00 91.69 108 GLY A CA 1
ATOM 855 C C . GLY A 1 108 ? -8.791 0.283 4.362 1.00 91.69 108 GLY A C 1
ATOM 856 O O . GLY A 1 108 ? -8.604 1.373 4.901 1.00 91.69 108 GLY A O 1
ATOM 857 N N . VAL A 1 109 ? -7.797 -0.431 3.846 1.0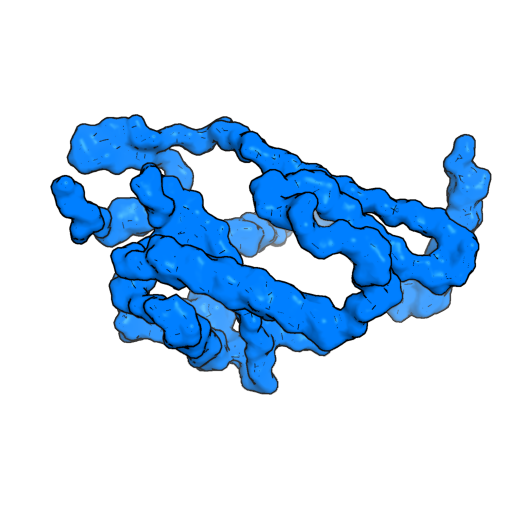0 93.25 109 VAL A N 1
ATOM 858 C CA . VAL A 1 109 ? -6.415 0.065 3.775 1.00 93.25 109 VAL A CA 1
ATOM 859 C C . VAL A 1 109 ? -5.877 -0.038 2.357 1.00 93.25 109 VAL A C 1
ATOM 861 O O . VAL A 1 109 ? -6.202 -0.974 1.634 1.00 93.25 109 VAL A O 1
ATOM 864 N N . CYS A 1 110 ? -5.045 0.914 1.952 1.00 91.69 110 CYS A N 1
ATOM 865 C CA . CYS A 1 110 ? -4.238 0.813 0.744 1.00 91.69 110 CYS A CA 1
ATOM 866 C C . CYS A 1 110 ? -2.779 0.705 1.161 1.00 91.69 110 CYS A C 1
ATOM 868 O O . CYS A 1 110 ? -2.291 1.547 1.913 1.00 91.69 110 CYS A O 1
ATOM 870 N N . ILE A 1 111 ? -2.107 -0.331 0.684 1.00 91.00 111 ILE A N 1
ATOM 871 C CA . ILE A 1 111 ? -0.740 -0.655 1.055 1.00 91.00 111 ILE A CA 1
ATOM 872 C C . ILE A 1 111 ? 0.101 -0.618 -0.212 1.00 91.00 111 ILE A C 1
ATOM 874 O O . ILE A 1 111 ? -0.248 -1.257 -1.207 1.00 91.00 111 ILE A O 1
ATOM 878 N N . ASP A 1 112 ? 1.196 0.127 -0.150 1.00 86.75 112 ASP A N 1
ATOM 879 C CA . ASP A 1 112 ? 2.137 0.280 -1.251 1.00 86.75 112 ASP A CA 1
ATOM 880 C C . ASP A 1 112 ? 3.574 0.028 -0.784 1.00 86.75 112 ASP A C 1
ATOM 882 O O . ASP A 1 112 ? 3.907 0.228 0.390 1.00 86.75 112 ASP A O 1
ATOM 886 N N . GLU A 1 113 ? 4.419 -0.410 -1.714 1.00 82.75 113 GLU A N 1
ATOM 887 C CA . GLU A 1 113 ? 5.861 -0.529 -1.510 1.00 82.75 113 GLU A CA 1
ATOM 888 C C . GLU A 1 113 ? 6.563 0.593 -2.279 1.00 82.75 113 GLU A C 1
ATOM 890 O O . GLU A 1 113 ? 6.414 0.724 -3.491 1.00 82.75 113 GLU A O 1
ATOM 895 N N . SER A 1 114 ? 7.356 1.402 -1.577 1.00 74.19 114 SER A N 1
ATOM 896 C CA . SER A 1 114 ? 8.178 2.453 -2.186 1.00 74.19 114 SER A CA 1
ATOM 897 C C . SER A 1 114 ? 9.641 2.238 -1.835 1.00 74.19 114 SER A C 1
ATOM 899 O O . SER A 1 114 ? 9.952 1.831 -0.724 1.00 74.19 114 SER A O 1
ATOM 901 N N . THR A 1 115 ? 10.561 2.565 -2.734 1.00 70.81 115 THR A N 1
ATOM 902 C CA . THR A 1 115 ? 11.999 2.558 -2.433 1.00 70.81 115 THR A CA 1
ATOM 903 C C . THR A 1 115 ? 12.453 3.979 -2.115 1.00 70.81 115 THR A C 1
ATOM 905 O O . THR A 1 115 ? 12.137 4.911 -2.854 1.00 70.81 115 THR A O 1
ATOM 908 N N . ASP A 1 116 ? 13.163 4.165 -1.004 1.00 66.69 116 ASP A N 1
ATOM 909 C CA . ASP A 1 116 ? 13.691 5.474 -0.628 1.00 66.69 116 ASP A CA 1
ATOM 910 C C . ASP A 1 116 ? 15.007 5.825 -1.340 1.00 66.69 116 ASP A C 1
ATOM 912 O O . ASP A 1 116 ? 15.594 5.022 -2.067 1.00 66.69 116 ASP A O 1
ATOM 916 N N . ALA A 1 117 ? 15.485 7.057 -1.135 1.00 48.47 117 ALA A N 1
ATOM 917 C CA . ALA A 1 117 ? 16.715 7.553 -1.756 1.00 48.47 117 ALA A CA 1
ATOM 918 C C . ALA A 1 117 ? 17.979 6.776 -1.332 1.00 48.47 117 ALA A C 1
ATOM 920 O O . ALA A 1 117 ? 19.000 6.859 -2.011 1.00 48.47 117 ALA A O 1
ATOM 921 N N . ALA A 1 118 ? 17.914 6.022 -0.229 1.00 58.59 118 ALA A N 1
ATOM 922 C CA . ALA A 1 118 ? 18.973 5.141 0.254 1.00 58.59 118 ALA A CA 1
ATOM 923 C C . ALA A 1 118 ? 18.756 3.679 -0.177 1.00 58.59 118 ALA A C 1
ATOM 925 O O . ALA A 1 118 ? 19.425 2.781 0.334 1.00 58.59 118 ALA A O 1
ATOM 926 N N . THR A 1 119 ? 17.864 3.436 -1.144 1.00 62.19 119 THR A N 1
ATOM 927 C CA . THR A 1 119 ? 17.501 2.117 -1.685 1.00 62.19 119 THR A CA 1
ATOM 928 C C . THR A 1 119 ? 16.867 1.160 -0.673 1.00 62.19 119 THR A C 1
ATOM 930 O O . THR A 1 119 ? 16.847 -0.051 -0.888 1.00 62.19 119 THR A O 1
ATOM 933 N N . LEU A 1 120 ? 16.326 1.681 0.431 1.00 72.19 120 LEU A N 1
ATOM 934 C CA . LEU A 1 120 ? 15.589 0.883 1.402 1.00 72.19 120 LEU A CA 1
ATOM 935 C C . LEU A 1 120 ? 14.115 0.862 1.014 1.00 72.19 120 LEU A C 1
ATOM 937 O O . LEU A 1 120 ? 13.501 1.901 0.762 1.00 72.19 120 LEU A O 1
ATOM 941 N N . ASN A 1 121 ? 13.535 -0.333 0.972 1.00 80.31 121 ASN A N 1
ATOM 942 C CA . ASN A 1 121 ? 12.117 -0.466 0.684 1.00 80.31 121 ASN A CA 1
ATOM 943 C C . ASN A 1 121 ? 11.303 -0.038 1.911 1.00 80.31 121 ASN A C 1
ATOM 945 O O . ASN A 1 121 ? 11.672 -0.294 3.059 1.00 80.31 121 ASN A O 1
ATOM 949 N N . GLN A 1 122 ? 10.183 0.617 1.664 1.00 86.38 122 GLN A N 1
ATOM 950 C CA . GLN A 1 122 ? 9.293 1.195 2.652 1.00 86.38 122 GLN A CA 1
ATOM 951 C C . GLN A 1 122 ? 7.887 0.658 2.429 1.00 86.38 122 GLN A C 1
ATOM 953 O O . GLN A 1 122 ? 7.403 0.571 1.303 1.00 86.38 122 GLN A O 1
ATOM 958 N N . PHE A 1 123 ? 7.238 0.316 3.530 1.00 90.12 123 PHE A N 1
ATOM 959 C CA . PHE A 1 123 ? 5.865 -0.137 3.602 1.00 90.12 123 PHE A CA 1
ATOM 960 C C . PHE A 1 123 ? 4.971 1.054 3.932 1.00 90.12 123 PHE A C 1
ATOM 962 O O . PHE A 1 123 ? 4.965 1.540 5.067 1.00 90.12 123 PHE A O 1
ATOM 969 N N . VAL A 1 124 ? 4.244 1.543 2.934 1.00 90.38 124 VAL A N 1
ATOM 970 C CA . VAL A 1 124 ? 3.397 2.731 3.046 1.00 90.38 124 VAL A CA 1
ATOM 971 C C . VAL A 1 124 ? 1.954 2.291 3.239 1.00 90.38 124 VAL A C 1
ATOM 973 O O . VAL A 1 124 ? 1.431 1.504 2.454 1.00 90.38 124 VAL A O 1
ATOM 976 N N . THR A 1 125 ? 1.295 2.803 4.277 1.00 91.69 125 THR A N 1
ATOM 977 C CA . THR A 1 125 ? -0.105 2.492 4.579 1.00 91.69 125 THR A CA 1
ATOM 978 C C . THR A 1 125 ? -0.960 3.750 4.525 1.00 91.69 125 THR A C 1
ATOM 980 O O . THR A 1 125 ? -0.701 4.742 5.208 1.00 91.69 125 THR A O 1
ATOM 983 N N . PHE A 1 126 ? -2.035 3.679 3.750 1.00 92.06 126 PHE A N 1
ATOM 984 C CA . PHE A 1 126 ? -3.137 4.631 3.762 1.00 92.06 126 PHE A CA 1
ATOM 985 C C . PHE A 1 126 ? -4.382 3.947 4.313 1.00 92.06 126 PHE A C 1
ATOM 987 O O . PHE A 1 126 ? -4.624 2.771 4.041 1.00 92.06 126 PHE A O 1
ATOM 994 N N . ILE A 1 127 ? -5.202 4.693 5.043 1.00 93.00 127 ILE A N 1
ATOM 995 C CA . ILE A 1 127 ? -6.493 4.227 5.539 1.00 93.00 127 ILE A CA 1
ATOM 996 C C . ILE A 1 127 ? -7.623 4.910 4.781 1.00 93.00 127 ILE A C 1
ATOM 998 O O . ILE A 1 127 ? -7.557 6.105 4.479 1.00 93.00 127 ILE A O 1
ATOM 1002 N N . ARG A 1 128 ? -8.669 4.145 4.475 1.00 91.12 128 ARG A N 1
ATOM 1003 C CA . ARG A 1 128 ? -9.876 4.622 3.813 1.00 91.12 128 ARG A CA 1
ATOM 1004 C C . ARG A 1 128 ? -11.096 4.318 4.671 1.00 91.12 128 ARG A C 1
ATOM 1006 O O . ARG A 1 128 ? -11.324 3.170 5.036 1.00 91.12 128 ARG A O 1
ATOM 1013 N N . TYR A 1 129 ? -11.883 5.338 4.973 1.00 88.44 129 TYR A N 1
ATOM 1014 C CA . TYR A 1 129 ? -13.046 5.253 5.858 1.00 88.44 129 TYR A CA 1
ATOM 1015 C C . TYR A 1 129 ? -14.148 6.199 5.370 1.00 88.44 129 TYR A C 1
ATOM 1017 O O . TYR A 1 129 ? -13.920 6.997 4.461 1.00 88.44 129 TYR A O 1
ATOM 1025 N N . LEU A 1 130 ? -15.347 6.094 5.939 1.00 85.81 130 LEU A N 1
ATOM 1026 C CA . LEU A 1 130 ? -16.435 7.039 5.678 1.00 85.81 130 LEU A CA 1
ATOM 1027 C C . LEU A 1 130 ? -16.434 8.115 6.762 1.00 85.81 130 LEU A C 1
ATOM 1029 O O . LEU A 1 130 ? -16.331 7.790 7.943 1.00 85.81 130 LEU A O 1
ATOM 1033 N N . ASP A 1 131 ? -16.522 9.384 6.376 1.00 85.25 131 ASP A N 1
ATOM 1034 C CA . ASP A 1 131 ? -16.701 10.466 7.341 1.00 85.25 131 ASP A CA 1
ATOM 1035 C C . ASP A 1 131 ? -18.138 10.527 7.887 1.00 85.25 131 ASP A C 1
ATOM 1037 O O . ASP A 1 131 ? -19.005 9.721 7.546 1.00 85.25 131 ASP A O 1
ATOM 1041 N N . GLU A 1 132 ? -18.393 11.506 8.753 1.00 86.19 132 GLU A N 1
ATOM 1042 C CA . GLU A 1 132 ? -19.701 11.754 9.370 1.00 86.19 132 GLU A CA 1
ATOM 1043 C C . GLU A 1 132 ? -20.836 12.013 8.363 1.00 86.19 132 GLU A C 1
ATOM 1045 O O . GLU A 1 132 ? -22.001 11.800 8.692 1.00 86.19 132 GLU A O 1
ATOM 1050 N N . ASN A 1 133 ? -20.509 12.419 7.132 1.00 87.00 133 ASN A N 1
ATOM 1051 C CA . ASN A 1 133 ? -21.466 12.636 6.047 1.00 87.00 133 ASN A CA 1
ATOM 1052 C C . ASN A 1 133 ? -21.603 11.403 5.137 1.00 87.00 133 ASN A C 1
ATOM 1054 O O . ASN A 1 133 ? -22.276 11.465 4.109 1.00 87.00 133 ASN A O 1
ATOM 1058 N N . GLY A 1 134 ? -20.945 10.291 5.480 1.00 81.31 134 GLY A N 1
ATOM 1059 C CA . GLY A 1 134 ? -20.900 9.085 4.660 1.00 81.31 134 GLY A CA 1
ATOM 1060 C C . GLY A 1 134 ? -20.009 9.216 3.423 1.00 81.31 134 GLY A C 1
ATOM 1061 O O . GLY A 1 134 ? -20.109 8.388 2.516 1.00 81.31 134 GLY A O 1
ATOM 1062 N N . LEU A 1 135 ? -19.145 10.235 3.353 1.00 83.94 135 LEU A N 1
ATOM 1063 C CA . LEU A 1 135 ? -18.236 10.429 2.227 1.00 83.94 135 LEU A CA 1
ATOM 1064 C C . LEU A 1 135 ? -16.939 9.635 2.427 1.00 83.94 135 LEU A C 1
ATOM 1066 O O . LEU A 1 135 ? -16.358 9.666 3.514 1.00 83.94 135 LEU A O 1
ATOM 1070 N N . PRO A 1 136 ? -16.436 8.946 1.387 1.00 81.31 136 PRO A N 1
ATOM 1071 C CA . PRO A 1 136 ? -15.182 8.220 1.480 1.00 81.31 136 PRO A CA 1
ATOM 1072 C C . PRO A 1 136 ? -14.000 9.184 1.588 1.00 81.31 136 PRO A C 1
ATOM 1074 O O . PRO A 1 136 ? -13.763 10.003 0.701 1.00 81.31 136 PRO A O 1
ATOM 1077 N N . GLN A 1 137 ? -13.214 9.017 2.645 1.00 87.00 137 GLN A N 1
ATOM 1078 C CA . GLN A 1 137 ? -11.976 9.740 2.894 1.00 87.00 137 GLN A CA 1
ATOM 1079 C C . GLN A 1 137 ? -10.798 8.776 2.850 1.00 87.00 137 GLN A C 1
ATOM 1081 O O . GLN A 1 137 ? -10.876 7.672 3.386 1.00 87.00 137 GLN A O 1
ATOM 1086 N N . THR A 1 138 ? -9.693 9.212 2.248 1.00 87.88 138 THR A N 1
ATOM 1087 C CA . THR A 1 138 ? -8.415 8.490 2.266 1.00 87.88 138 THR A CA 1
ATOM 1088 C C . THR A 1 138 ? -7.383 9.360 2.964 1.00 87.88 138 THR A C 1
ATOM 1090 O O . THR A 1 138 ? -7.184 10.509 2.577 1.00 87.88 138 THR A O 1
ATOM 1093 N N . SER A 1 139 ? -6.724 8.820 3.984 1.00 89.25 139 SER A N 1
ATOM 1094 C CA . SER A 1 139 ? -5.686 9.518 4.745 1.00 89.25 139 SER A CA 1
ATOM 1095 C C . SER A 1 139 ? -4.415 8.682 4.811 1.00 89.25 139 SER A C 1
ATOM 1097 O O . SER A 1 139 ? -4.469 7.455 4.881 1.00 89.25 139 SER A O 1
ATOM 1099 N N . PHE A 1 140 ? -3.266 9.352 4.790 1.00 89.31 140 PHE A N 1
ATOM 1100 C CA . PHE A 1 140 ? -1.993 8.717 5.119 1.00 89.31 140 PHE A CA 1
ATOM 1101 C C . PHE A 1 140 ? -2.018 8.261 6.581 1.00 89.31 140 PHE A C 1
ATOM 1103 O O . PHE A 1 140 ? -2.452 9.028 7.441 1.00 89.31 140 PHE A O 1
ATOM 1110 N N . LEU A 1 141 ? -1.586 7.026 6.841 1.00 90.00 141 LEU A N 1
ATOM 1111 C CA . LEU A 1 141 ? -1.559 6.453 8.184 1.00 90.00 141 LEU A CA 1
ATOM 1112 C C . LEU A 1 141 ? -0.126 6.309 8.698 1.00 90.00 141 LEU A C 1
ATOM 1114 O O . LEU A 1 141 ? 0.191 6.816 9.769 1.00 90.00 141 LEU A O 1
ATOM 1118 N N . ASP A 1 142 ? 0.725 5.601 7.955 1.00 90.19 142 ASP A N 1
ATOM 1119 C CA . ASP A 1 142 ? 2.074 5.279 8.419 1.00 90.19 142 ASP A CA 1
ATOM 1120 C C . ASP A 1 142 ? 3.009 4.905 7.262 1.00 90.19 142 ASP A C 1
ATOM 1122 O O . ASP A 1 142 ? 2.570 4.444 6.204 1.00 90.19 142 ASP A O 1
ATOM 1126 N N . VAL A 1 143 ? 4.311 5.058 7.495 1.00 90.31 143 VAL A N 1
ATOM 1127 C CA . VAL A 1 143 ? 5.377 4.521 6.651 1.00 90.31 143 VAL A CA 1
ATOM 1128 C C . VAL A 1 143 ? 6.401 3.814 7.528 1.00 90.31 143 VAL A C 1
ATOM 1130 O O . VAL A 1 143 ? 6.954 4.391 8.463 1.00 90.31 143 VAL A O 1
ATOM 1133 N N . ARG A 1 144 ? 6.673 2.542 7.229 1.00 89.06 144 ARG A N 1
ATOM 1134 C CA . ARG A 1 144 ? 7.627 1.728 7.990 1.00 89.06 144 ARG A CA 1
ATOM 1135 C C . ARG A 1 144 ? 8.721 1.193 7.076 1.00 89.06 144 ARG A C 1
ATOM 1137 O O . ARG A 1 144 ? 8.409 0.715 5.988 1.00 89.06 144 ARG A O 1
ATOM 1144 N N . PRO A 1 145 ? 9.997 1.231 7.485 1.00 87.44 145 PRO A N 1
ATOM 1145 C CA . PRO A 1 145 ? 11.049 0.598 6.707 1.00 87.44 145 PRO A CA 1
ATOM 1146 C C . PRO A 1 145 ? 10.814 -0.913 6.669 1.00 87.44 145 PRO A C 1
ATOM 1148 O O . PRO A 1 145 ? 10.532 -1.545 7.692 1.00 87.44 145 PRO A O 1
ATOM 1151 N N . LEU A 1 146 ? 10.965 -1.511 5.492 1.00 82.62 146 LEU A N 1
ATOM 1152 C CA . LEU A 1 146 ? 11.055 -2.955 5.380 1.00 82.62 146 LEU A CA 1
ATOM 1153 C C . LEU A 1 146 ? 12.404 -3.359 5.977 1.00 82.62 146 LEU A C 1
ATOM 1155 O O . LEU A 1 146 ? 13.459 -2.914 5.533 1.00 82.62 146 LEU A O 1
ATOM 1159 N N . SER A 1 147 ? 12.358 -4.156 7.048 1.00 74.38 147 SER A N 1
ATOM 1160 C CA . SER A 1 147 ? 13.555 -4.685 7.715 1.00 74.38 147 SER A CA 1
ATOM 1161 C C . SER A 1 147 ? 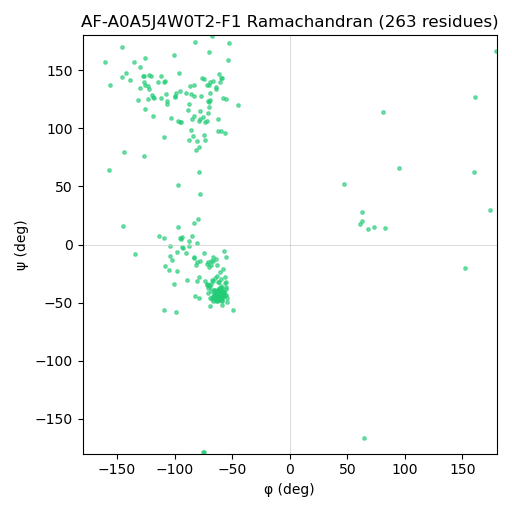14.500 -5.392 6.726 1.00 74.38 147 SER A C 1
ATOM 1163 O O . SER A 1 147 ? 14.134 -5.672 5.584 1.00 74.38 147 SER A O 1
ATOM 1165 N N . SER A 1 148 ? 15.695 -5.799 7.171 1.00 71.69 148 SER A N 1
ATOM 1166 C CA . SER A 1 148 ? 16.636 -6.597 6.355 1.00 71.69 148 SER A CA 1
ATOM 1167 C C . SER A 1 148 ? 16.044 -7.901 5.787 1.00 71.69 148 SER A C 1
ATOM 1169 O O . SER A 1 148 ? 16.649 -8.528 4.921 1.00 71.69 148 SER A O 1
ATOM 1171 N N . LYS A 1 149 ? 14.849 -8.302 6.241 1.00 72.06 149 LYS A N 1
ATOM 1172 C CA . LYS A 1 149 ? 14.054 -9.415 5.708 1.00 72.06 149 LYS A CA 1
ATOM 1173 C C . LYS A 1 149 ? 13.366 -9.109 4.362 1.00 72.06 149 LYS A C 1
ATOM 1175 O O . LYS A 1 149 ? 12.765 -10.019 3.791 1.00 72.06 149 LYS A O 1
ATOM 1180 N N . GLY A 1 150 ? 13.418 -7.867 3.868 1.00 79.75 150 GLY A N 1
ATOM 1181 C CA . GLY A 1 150 ? 12.881 -7.442 2.568 1.00 79.75 150 GLY A CA 1
ATOM 1182 C C . GLY A 1 150 ? 11.355 -7.549 2.432 1.00 79.75 150 GLY A C 1
ATOM 1183 O O . GLY A 1 150 ? 10.635 -7.755 3.410 1.00 79.75 150 GLY A O 1
ATOM 1184 N N . ALA A 1 151 ? 10.846 -7.446 1.202 1.00 83.12 151 ALA A N 1
ATOM 1185 C CA . ALA A 1 151 ? 9.416 -7.519 0.870 1.00 83.12 151 ALA A CA 1
ATOM 1186 C C . ALA A 1 151 ? 8.857 -8.958 0.859 1.00 83.12 151 ALA A C 1
ATOM 1188 O O . ALA A 1 151 ? 8.133 -9.373 -0.043 1.00 83.12 151 ALA A O 1
ATOM 1189 N N . THR A 1 152 ? 9.213 -9.776 1.853 1.00 89.94 152 THR A N 1
ATOM 1190 C CA . THR A 1 152 ? 8.612 -11.107 2.006 1.00 89.94 152 THR A CA 1
ATOM 1191 C C . THR A 1 152 ? 7.212 -10.984 2.596 1.00 89.94 152 THR A C 1
ATOM 1193 O O . THR A 1 152 ? 6.971 -10.185 3.497 1.00 89.94 152 THR A O 1
ATOM 1196 N N . ALA A 1 153 ? 6.281 -11.831 2.160 1.00 90.94 153 ALA A N 1
ATOM 1197 C CA . ALA A 1 153 ? 4.899 -11.795 2.641 1.00 90.94 153 ALA A CA 1
ATOM 1198 C C . ALA A 1 153 ? 4.747 -11.894 4.163 1.00 90.94 153 ALA A C 1
ATOM 1200 O O . ALA A 1 153 ? 3.813 -11.334 4.728 1.00 90.94 153 ALA A O 1
ATOM 1201 N N . GLN A 1 154 ? 5.646 -12.620 4.832 1.00 92.50 154 GLN A N 1
ATOM 1202 C CA . GLN A 1 154 ? 5.642 -12.711 6.290 1.00 92.50 154 GLN A CA 1
ATOM 1203 C C . GLN A 1 154 ? 6.037 -11.378 6.933 1.00 92.50 154 GLN A C 1
ATOM 1205 O O . GLN A 1 154 ? 5.345 -10.929 7.839 1.00 92.50 154 GLN A O 1
ATOM 1210 N N . ASN A 1 155 ? 7.094 -10.729 6.436 1.00 92.38 155 ASN A N 1
ATOM 1211 C CA . ASN A 1 155 ? 7.530 -9.425 6.932 1.00 92.38 155 ASN A CA 1
ATOM 1212 C C . ASN A 1 155 ? 6.460 -8.349 6.676 1.00 92.38 155 ASN A C 1
ATOM 1214 O O . ASN A 1 155 ? 6.140 -7.583 7.576 1.00 92.38 155 ASN A O 1
ATOM 1218 N N . LEU A 1 156 ? 5.845 -8.351 5.488 1.00 93.44 156 LEU A N 1
ATOM 1219 C CA . LEU A 1 156 ? 4.742 -7.447 5.134 1.00 93.44 156 LEU A CA 1
ATOM 1220 C C . LEU A 1 156 ? 3.544 -7.617 6.079 1.00 93.44 156 LEU A C 1
ATOM 1222 O O . LEU A 1 156 ? 2.991 -6.636 6.570 1.00 93.44 156 LEU A O 1
ATOM 1226 N N . TYR A 1 157 ? 3.166 -8.864 6.373 1.00 94.56 157 TYR A N 1
ATOM 1227 C CA . TYR A 1 157 ? 2.092 -9.160 7.319 1.00 94.56 157 TYR A CA 1
ATOM 1228 C C . TYR A 1 157 ? 2.443 -8.700 8.739 1.00 94.56 157 TYR A C 1
ATOM 1230 O O . TYR A 1 157 ? 1.643 -8.017 9.367 1.00 94.56 157 TYR A O 1
ATOM 1238 N N . GLU A 1 158 ? 3.640 -9.021 9.237 1.00 94.62 158 GLU A N 1
ATOM 1239 C CA . GLU A 1 158 ? 4.099 -8.605 10.570 1.00 94.62 158 GLU A CA 1
ATOM 1240 C C . GLU A 1 158 ? 4.094 -7.081 10.731 1.00 94.62 158 GLU A C 1
ATOM 1242 O O . GLU A 1 158 ? 3.576 -6.578 11.728 1.00 94.62 158 GLU A O 1
ATOM 1247 N N . ILE A 1 159 ? 4.601 -6.349 9.735 1.00 94.44 159 ILE A N 1
ATOM 1248 C CA . ILE A 1 159 ? 4.601 -4.882 9.730 1.00 94.44 159 ILE A CA 1
ATOM 1249 C C . ILE A 1 159 ? 3.171 -4.346 9.725 1.00 94.44 159 ILE A C 1
ATOM 1251 O O . ILE A 1 159 ? 2.857 -3.460 10.515 1.00 94.44 159 ILE A O 1
ATOM 1255 N N . PHE A 1 160 ? 2.280 -4.896 8.899 1.00 95.38 160 PHE A N 1
ATOM 1256 C CA . PHE A 1 160 ? 0.884 -4.459 8.873 1.00 95.38 160 PHE A CA 1
ATOM 1257 C C . PHE A 1 160 ? 0.170 -4.681 10.217 1.00 95.38 160 PHE A C 1
ATOM 1259 O O . PHE A 1 160 ? -0.567 -3.808 10.681 1.00 95.38 160 PHE A O 1
ATOM 1266 N N . ILE A 1 161 ? 0.412 -5.819 10.878 1.00 96.00 161 ILE A N 1
ATOM 1267 C CA . ILE A 1 161 ? -0.120 -6.074 12.222 1.00 96.00 161 ILE A CA 1
ATOM 1268 C C . ILE A 1 161 ? 0.443 -5.063 13.228 1.00 96.00 161 ILE A C 1
ATOM 1270 O O . ILE A 1 161 ? -0.322 -4.529 14.026 1.00 96.00 161 ILE A O 1
ATOM 1274 N N . GLN A 1 162 ? 1.741 -4.751 13.173 1.00 95.50 162 GLN A N 1
ATOM 1275 C CA . GLN A 1 162 ? 2.349 -3.737 14.043 1.00 95.50 162 GLN A CA 1
ATOM 1276 C C . GLN A 1 162 ? 1.754 -2.346 13.816 1.00 95.50 162 GLN A C 1
ATOM 1278 O O . GLN A 1 162 ? 1.358 -1.706 14.781 1.00 95.50 162 GLN A O 1
ATOM 1283 N N . VAL A 1 163 ? 1.606 -1.912 12.559 1.00 94.81 163 VAL A N 1
ATOM 1284 C CA . VAL A 1 163 ? 0.924 -0.651 12.214 1.00 94.81 163 VAL A CA 1
ATOM 1285 C C . VAL A 1 163 ? -0.489 -0.639 12.798 1.00 94.81 163 VAL A C 1
ATOM 1287 O O . VAL A 1 163 ? -0.908 0.345 13.398 1.00 94.81 163 VAL A O 1
ATOM 1290 N N . SER A 1 164 ? -1.216 -1.750 12.688 1.00 94.56 164 SER A N 1
ATOM 1291 C CA . SER A 1 164 ? -2.573 -1.849 13.230 1.00 94.56 164 SER A CA 1
ATOM 1292 C C . SER A 1 164 ? -2.599 -1.710 14.754 1.00 94.56 164 SER A C 1
ATOM 1294 O O . SER A 1 164 ? -3.440 -0.990 15.283 1.00 94.56 164 SER A O 1
ATOM 1296 N N . VAL A 1 165 ? -1.658 -2.343 15.462 1.00 94.81 165 VAL A N 1
ATOM 1297 C CA . VAL A 1 165 ? -1.536 -2.248 16.926 1.00 94.81 165 VAL A CA 1
ATOM 1298 C C . VAL A 1 165 ? -1.136 -0.838 17.364 1.00 94.81 165 VAL A C 1
ATOM 1300 O O . VAL A 1 165 ? -1.792 -0.271 18.236 1.00 94.81 165 VAL A O 1
ATOM 1303 N N . ASP A 1 166 ? -0.111 -0.256 16.739 1.00 92.69 166 ASP A N 1
ATOM 1304 C CA . ASP A 1 166 ? 0.416 1.072 17.078 1.00 92.69 166 ASP A CA 1
ATOM 1305 C C . ASP A 1 166 ? -0.634 2.175 16.870 1.00 92.69 166 ASP A C 1
ATOM 1307 O O . ASP A 1 166 ? -0.670 3.154 17.618 1.00 92.69 166 ASP A O 1
ATOM 1311 N N . HIS A 1 167 ? -1.524 1.999 15.886 1.00 92.38 167 HIS A N 1
ATOM 1312 C CA . HIS A 1 167 ? -2.618 2.932 15.601 1.00 92.38 167 HIS A CA 1
ATOM 1313 C C . HIS A 1 167 ? -3.957 2.559 16.248 1.00 92.38 167 HIS A C 1
ATOM 1315 O O . HIS A 1 167 ? -4.962 3.224 15.998 1.00 92.38 167 HIS A O 1
ATOM 1321 N N . GLY A 1 168 ? -3.991 1.515 17.084 1.00 92.31 168 GLY A N 1
ATOM 1322 C CA . GLY A 1 168 ? -5.202 1.086 17.789 1.00 92.31 168 GLY A CA 1
ATOM 1323 C C . GLY A 1 168 ? -6.333 0.628 16.861 1.00 92.31 168 GLY A C 1
ATOM 1324 O O . GLY A 1 168 ? -7.507 0.764 17.206 1.00 92.31 168 GLY A O 1
ATOM 1325 N N . LEU A 1 169 ? -5.993 0.115 15.677 1.00 92.88 169 LEU A N 1
ATOM 1326 C CA . LEU A 1 169 ? -6.954 -0.386 14.704 1.00 92.88 169 LEU A CA 1
ATOM 1327 C C . LEU A 1 169 ? -7.463 -1.763 15.120 1.00 92.88 169 LEU A C 1
ATOM 1329 O O . LEU A 1 169 ? -6.688 -2.698 15.331 1.00 92.88 169 LEU A O 1
ATOM 1333 N N . ASN A 1 170 ? -8.783 -1.911 15.159 1.00 92.69 170 ASN A N 1
ATOM 1334 C CA . ASN A 1 170 ? -9.406 -3.213 15.309 1.00 92.69 170 ASN A CA 1
ATOM 1335 C C . ASN A 1 170 ? -9.510 -3.903 13.943 1.00 92.69 170 ASN A C 1
ATOM 1337 O O . ASN A 1 170 ? -10.291 -3.495 13.088 1.00 92.69 170 ASN A O 1
ATOM 1341 N N . LEU A 1 171 ? -8.736 -4.964 13.728 1.00 92.56 171 LEU A N 1
ATOM 1342 C CA . LEU A 1 171 ? -8.732 -5.676 12.448 1.00 92.56 171 LEU A CA 1
ATOM 1343 C C . LEU A 1 171 ? -10.034 -6.437 12.153 1.00 92.56 171 LEU A C 1
ATOM 1345 O O . LEU A 1 171 ? -10.275 -6.761 10.995 1.00 92.56 171 LEU A O 1
ATOM 1349 N N . ASP A 1 172 ? -10.916 -6.642 13.134 1.00 89.88 172 ASP A N 1
ATOM 1350 C CA . ASP A 1 172 ? -12.270 -7.165 12.884 1.00 89.88 172 ASP A CA 1
ATOM 1351 C C . ASP A 1 172 ? -13.181 -6.135 12.174 1.00 89.88 172 ASP A C 1
ATOM 1353 O O . ASP A 1 172 ? -14.236 -6.468 11.618 1.00 89.88 172 ASP A O 1
ATOM 1357 N N . ASP A 1 173 ? -12.770 -4.863 12.164 1.00 89.00 173 ASP A N 1
ATOM 1358 C CA . ASP A 1 173 ? -13.412 -3.774 11.427 1.00 89.00 173 ASP A CA 1
ATOM 1359 C C . ASP A 1 173 ? -12.802 -3.549 10.032 1.00 89.00 173 ASP A C 1
ATOM 1361 O O . ASP A 1 173 ? -13.309 -2.733 9.254 1.00 89.00 173 ASP A O 1
ATOM 1365 N N . LEU A 1 174 ? -11.765 -4.317 9.676 1.00 90.44 174 LEU A N 1
ATOM 1366 C CA . LEU A 1 174 ? -11.170 -4.302 8.346 1.00 90.44 174 LEU A CA 1
ATOM 1367 C C . LEU A 1 174 ? -12.131 -4.923 7.325 1.00 90.44 174 LEU A C 1
ATOM 1369 O O . LEU A 1 174 ? -12.519 -6.084 7.422 1.00 90.44 174 LEU A O 1
ATOM 1373 N N . ILE A 1 175 ? -12.468 -4.154 6.295 1.00 88.94 175 ILE A N 1
ATOM 1374 C CA . ILE A 1 175 ? -13.415 -4.558 5.239 1.00 88.94 175 ILE A CA 1
ATOM 1375 C C . ILE A 1 175 ? -12.729 -4.834 3.899 1.00 88.94 175 ILE A C 1
ATOM 1377 O O . ILE A 1 175 ? -13.275 -5.542 3.050 1.00 88.94 175 ILE A O 1
ATOM 1381 N N . GLY A 1 176 ? -11.506 -4.339 3.703 1.00 87.94 176 GLY A N 1
ATOM 1382 C CA . GLY A 1 176 ? -10.720 -4.696 2.530 1.00 87.94 176 GLY A CA 1
ATOM 1383 C C . GLY A 1 176 ? -9.351 -4.040 2.438 1.00 87.94 176 GLY A C 1
ATOM 1384 O O . GLY A 1 176 ? -9.059 -3.075 3.143 1.00 87.94 176 GLY A O 1
ATOM 1385 N N . ILE A 1 177 ? -8.524 -4.568 1.537 1.00 90.31 177 ILE A N 1
ATOM 1386 C CA . ILE A 1 177 ? -7.175 -4.067 1.267 1.00 90.31 177 ILE A CA 1
ATOM 1387 C C . ILE A 1 177 ? -6.970 -3.786 -0.228 1.00 90.31 177 ILE A C 1
ATOM 1389 O O . ILE A 1 177 ? -7.395 -4.568 -1.081 1.00 90.31 177 ILE A O 1
ATOM 1393 N N . CYS A 1 178 ? -6.275 -2.688 -0.529 1.00 91.12 178 CYS A N 1
ATOM 1394 C CA . CYS A 1 178 ? -5.671 -2.390 -1.827 1.00 91.12 178 CYS A CA 1
ATOM 1395 C C . CYS A 1 178 ? -4.198 -2.715 -1.757 1.00 91.12 178 CYS A C 1
ATOM 1397 O O . CYS A 1 178 ? -3.522 -2.197 -0.872 1.00 91.12 178 CYS A O 1
ATOM 1399 N N . VAL A 1 179 ? -3.699 -3.512 -2.689 1.00 89.06 179 VAL A N 1
ATOM 1400 C CA . VAL A 1 179 ? -2.267 -3.793 -2.786 1.00 89.06 179 VAL A CA 1
ATOM 1401 C C . VAL A 1 179 ? -1.804 -3.707 -4.234 1.00 89.06 179 VAL A C 1
ATOM 1403 O O . VAL A 1 179 ? -2.602 -3.837 -5.173 1.00 89.06 179 VAL A O 1
ATOM 1406 N N . ASP A 1 180 ? -0.513 -3.468 -4.419 1.00 83.62 180 ASP A N 1
ATOM 1407 C CA . ASP A 1 180 ? 0.132 -3.497 -5.722 1.00 83.62 180 ASP A CA 1
ATOM 1408 C C . ASP A 1 180 ? 0.179 -4.927 -6.315 1.00 83.62 180 ASP A C 1
ATOM 1410 O O . ASP A 1 180 ? -0.349 -5.897 -5.762 1.00 83.62 180 ASP A O 1
ATOM 1414 N N . GLY A 1 181 ? 0.742 -5.054 -7.519 1.00 82.81 181 GLY A N 1
ATOM 1415 C CA . GLY A 1 181 ? 0.806 -6.331 -8.232 1.00 82.81 181 GLY A CA 1
ATOM 1416 C C . GLY A 1 181 ? 1.924 -7.270 -7.804 1.00 82.81 181 GLY A C 1
ATOM 1417 O O . GLY A 1 181 ? 2.043 -8.340 -8.405 1.00 82.81 181 GLY A O 1
ATOM 1418 N N . ALA A 1 182 ? 2.744 -6.908 -6.816 1.00 86.12 182 ALA A N 1
ATOM 1419 C CA . ALA A 1 182 ? 3.843 -7.754 -6.386 1.00 86.12 182 ALA A CA 1
ATOM 1420 C C . ALA A 1 182 ? 3.333 -9.110 -5.869 1.00 86.12 182 ALA A C 1
ATOM 1422 O O . ALA A 1 182 ? 2.335 -9.216 -5.149 1.00 86.12 182 ALA A O 1
ATOM 1423 N N . SER A 1 183 ? 4.044 -10.187 -6.211 1.00 88.12 183 SER A N 1
ATOM 1424 C CA . SER A 1 183 ? 3.650 -11.553 -5.837 1.00 88.12 183 SER A CA 1
ATOM 1425 C C . SER A 1 183 ? 3.558 -11.743 -4.318 1.00 88.12 183 SER A C 1
ATOM 1427 O O . SER A 1 183 ? 2.645 -12.416 -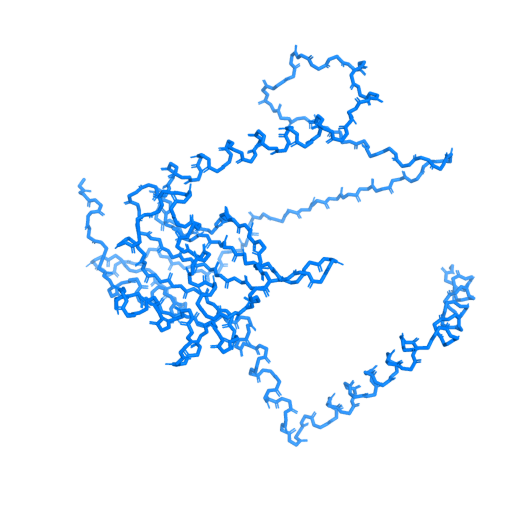3.839 1.00 88.12 183 SER A O 1
ATOM 1429 N N . ALA A 1 184 ? 4.443 -11.094 -3.558 1.00 90.19 184 ALA A N 1
ATOM 1430 C CA . ALA A 1 184 ? 4.431 -11.102 -2.098 1.00 90.19 184 ALA A CA 1
ATOM 1431 C C . ALA A 1 184 ? 3.232 -10.352 -1.488 1.00 90.19 184 ALA A C 1
ATOM 1433 O O . ALA A 1 184 ? 2.900 -10.584 -0.327 1.00 90.19 184 ALA A O 1
ATOM 1434 N N . MET A 1 185 ? 2.556 -9.501 -2.259 1.00 89.19 185 MET A N 1
ATOM 1435 C CA . MET A 1 185 ? 1.430 -8.681 -1.818 1.00 89.19 185 MET A CA 1
ATOM 1436 C C . MET A 1 185 ? 0.091 -9.324 -2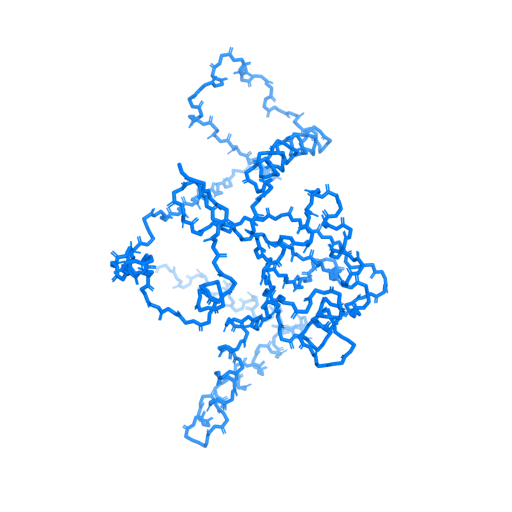.205 1.00 89.19 185 MET A C 1
ATOM 1438 O O . MET A 1 185 ? -0.698 -9.680 -1.326 1.00 89.19 185 MET A O 1
ATOM 1442 N N . ILE A 1 186 ? -0.134 -9.568 -3.503 1.00 91.00 186 ILE A N 1
ATOM 1443 C CA . ILE A 1 186 ? -1.422 -10.043 -4.053 1.00 91.00 186 ILE A CA 1
ATOM 1444 C C . ILE A 1 186 ? -1.444 -11.534 -4.435 1.00 91.00 186 ILE A C 1
ATOM 1446 O O . ILE A 1 186 ? -2.509 -12.086 -4.732 1.00 91.00 186 ILE A O 1
ATOM 1450 N N . GLY A 1 187 ? -0.287 -12.208 -4.442 1.00 90.81 187 GLY A N 1
ATOM 1451 C CA . GLY A 1 187 ? -0.150 -13.588 -4.920 1.00 90.81 187 GLY A CA 1
ATOM 1452 C C . GLY A 1 187 ? -1.116 -14.580 -4.260 1.00 90.81 187 GLY A C 1
ATOM 1453 O O . GLY A 1 187 ? -1.646 -14.350 -3.177 1.00 90.81 187 GLY A O 1
ATOM 1454 N N . CYS A 1 188 ? -1.372 -15.719 -4.903 1.00 88.44 188 CYS A N 1
ATOM 1455 C CA . CYS A 1 188 ? -2.281 -16.742 -4.364 1.00 88.44 188 CYS A CA 1
ATOM 1456 C C . CYS A 1 188 ? -1.658 -17.616 -3.264 1.00 88.44 188 CYS A C 1
ATOM 1458 O O . CYS A 1 188 ? -2.366 -18.357 -2.594 1.00 88.44 188 CYS A O 1
ATOM 1460 N N . ARG A 1 189 ? -0.333 -17.579 -3.108 1.00 90.06 189 ARG A N 1
ATOM 1461 C CA . ARG A 1 189 ? 0.417 -18.367 -2.127 1.00 90.06 189 ARG A CA 1
ATOM 1462 C C . ARG A 1 189 ? 1.488 -17.485 -1.523 1.00 90.06 189 ARG A C 1
ATOM 1464 O O . ARG A 1 189 ? 2.110 -16.724 -2.257 1.00 90.06 189 ARG A O 1
ATOM 1471 N N . ASN A 1 190 ? 1.726 -17.637 -0.221 1.00 92.56 190 ASN A N 1
ATOM 1472 C CA . ASN A 1 190 ? 2.768 -16.905 0.501 1.00 92.56 190 ASN A CA 1
ATOM 1473 C C . ASN A 1 190 ? 2.755 -15.406 0.177 1.00 92.56 190 ASN A C 1
ATOM 1475 O O . ASN A 1 190 ? 3.779 -14.851 -0.207 1.00 92.56 190 ASN A O 1
ATOM 1479 N N . SER A 1 191 ? 1.588 -14.781 0.316 1.00 94.56 191 SER A N 1
ATOM 1480 C CA . SER A 1 191 ? 1.372 -13.354 0.088 1.00 94.56 191 SER A CA 1
ATOM 1481 C C . SER A 1 191 ? 0.728 -12.698 1.308 1.00 94.56 191 SER A C 1
ATOM 1483 O O . SER A 1 191 ? 0.127 -13.386 2.142 1.00 94.56 191 SER A O 1
ATOM 1485 N N . LEU A 1 192 ? 0.834 -11.372 1.406 1.00 93.75 192 LEU A N 1
ATOM 1486 C CA . LEU A 1 192 ? 0.110 -10.574 2.393 1.00 93.75 192 LEU A CA 1
ATOM 1487 C C . LEU A 1 192 ? -1.395 -10.850 2.302 1.00 93.75 192 LEU A C 1
ATOM 1489 O O . LEU A 1 192 ? -2.032 -11.130 3.317 1.00 93.75 192 LEU A O 1
ATOM 1493 N N . ARG A 1 193 ? -1.931 -10.869 1.074 1.00 93.69 193 ARG A N 1
ATOM 1494 C CA . ARG A 1 193 ? -3.311 -11.258 0.780 1.00 93.69 193 ARG A CA 1
ATOM 1495 C C . ARG A 1 193 ? -3.681 -12.583 1.441 1.00 93.69 193 ARG A C 1
ATOM 1497 O O . ARG A 1 193 ? -4.662 -12.629 2.173 1.00 93.69 193 ARG A O 1
ATOM 1504 N N . GLN A 1 194 ? -2.933 -13.654 1.165 1.00 94.44 194 GLN A N 1
ATOM 1505 C CA . GLN A 1 194 ? -3.276 -14.987 1.663 1.00 94.44 194 GLN A CA 1
ATOM 1506 C C . GLN A 1 194 ? -3.290 -15.002 3.193 1.00 94.44 194 GLN A C 1
ATOM 1508 O O . GLN A 1 194 ? -4.260 -15.448 3.790 1.00 94.44 194 GLN A O 1
ATOM 1513 N N . LYS A 1 195 ? -2.254 -14.432 3.818 1.00 95.38 195 LYS A N 1
ATOM 1514 C CA . LYS A 1 195 ? -2.120 -14.384 5.281 1.00 95.38 195 LYS A CA 1
ATOM 1515 C C . LYS A 1 195 ? -3.257 -13.619 5.951 1.00 95.38 195 LYS A C 1
ATOM 1517 O O . LYS A 1 195 ? -3.732 -14.030 7.005 1.00 95.38 195 LYS A O 1
ATOM 1522 N N . LEU A 1 196 ? -3.697 -12.515 5.346 1.00 93.62 196 LEU A N 1
ATOM 1523 C CA . LEU A 1 196 ? -4.836 -11.758 5.854 1.00 93.62 196 LEU A CA 1
ATOM 1524 C C . LEU A 1 196 ? -6.151 -12.511 5.649 1.00 93.62 196 LEU A C 1
ATOM 1526 O O . LEU A 1 196 ? -6.950 -12.548 6.575 1.00 93.62 196 LEU A O 1
ATOM 1530 N N . MET A 1 197 ? -6.362 -13.157 4.500 1.00 90.88 197 MET A N 1
ATOM 1531 C CA . MET A 1 197 ? -7.576 -13.945 4.250 1.00 90.88 197 MET A CA 1
ATOM 1532 C C . MET A 1 197 ? -7.670 -15.198 5.133 1.00 90.88 197 MET A C 1
ATOM 1534 O O . MET A 1 197 ? -8.775 -15.582 5.503 1.00 90.88 197 MET A O 1
ATOM 1538 N N . ASP A 1 198 ? -6.539 -15.802 5.515 1.00 94.19 198 ASP A N 1
ATOM 1539 C CA . ASP A 1 198 ? -6.510 -16.943 6.442 1.00 94.19 198 ASP A CA 1
ATOM 1540 C C . ASP A 1 198 ? -7.092 -16.578 7.818 1.00 94.19 198 ASP A C 1
ATOM 1542 O O . ASP A 1 198 ? -7.683 -17.424 8.489 1.00 94.19 198 ASP A O 1
ATOM 1546 N N . ARG A 1 199 ? -6.930 -15.317 8.244 1.00 92.25 199 ARG A N 1
ATOM 1547 C CA . ARG A 1 199 ? -7.412 -14.827 9.544 1.00 92.25 199 ARG A CA 1
ATOM 1548 C C . ARG A 1 199 ? -8.719 -14.039 9.454 1.00 92.25 199 ARG A C 1
ATOM 1550 O O . ARG A 1 199 ? -9.542 -14.135 10.357 1.00 92.25 199 ARG A O 1
ATOM 1557 N N . TYR A 1 200 ? -8.915 -13.300 8.370 1.00 89.44 200 TYR A N 1
ATOM 1558 C CA . TYR A 1 200 ? -10.062 -12.431 8.122 1.00 89.44 200 TYR A CA 1
ATOM 1559 C C . TYR A 1 200 ? -10.688 -12.800 6.766 1.00 89.44 200 TYR A C 1
ATOM 1561 O O . TYR A 1 200 ? -10.499 -12.095 5.775 1.00 89.44 200 TYR A O 1
ATOM 1569 N N . PRO A 1 201 ? -11.438 -13.912 6.676 1.00 85.19 201 PRO A N 1
ATOM 1570 C CA . PRO A 1 201 ? -11.888 -14.467 5.394 1.00 85.19 201 PRO A CA 1
ATOM 1571 C C . PRO A 1 201 ? -12.895 -13.585 4.640 1.00 85.19 201 PRO A C 1
ATOM 1573 O O . PRO A 1 201 ? -13.141 -13.810 3.457 1.00 85.19 201 PRO A O 1
ATOM 1576 N N . LEU A 1 202 ? -13.484 -12.590 5.310 1.00 82.25 202 LEU A N 1
ATOM 1577 C CA . LEU A 1 202 ? -14.510 -11.703 4.752 1.00 82.25 202 LEU A CA 1
ATOM 1578 C C . LEU A 1 202 ? -13.941 -10.415 4.138 1.00 82.25 202 LEU A C 1
ATOM 1580 O O . LEU A 1 202 ? -14.705 -9.629 3.576 1.00 82.25 202 LEU A O 1
ATOM 1584 N N . ILE A 1 203 ? -12.626 -10.185 4.222 1.00 85.31 203 ILE A N 1
ATOM 1585 C CA . ILE A 1 203 ? -12.013 -8.981 3.653 1.00 85.31 203 ILE A CA 1
ATOM 1586 C C . ILE A 1 203 ? -12.043 -9.021 2.125 1.00 85.31 203 ILE A C 1
ATOM 1588 O O . ILE A 1 203 ? -11.774 -10.044 1.490 1.00 85.31 203 ILE A O 1
ATOM 1592 N N . THR A 1 204 ? -12.318 -7.870 1.521 1.00 85.81 204 THR A N 1
ATOM 1593 C CA . THR A 1 204 ? -12.228 -7.707 0.070 1.00 85.81 204 THR A CA 1
ATOM 1594 C C . THR A 1 204 ? -10.803 -7.350 -0.317 1.00 85.81 204 THR A C 1
ATOM 1596 O O . THR A 1 204 ? -10.215 -6.423 0.230 1.00 85.81 204 THR A O 1
ATOM 1599 N N . ILE A 1 205 ? -10.240 -8.071 -1.280 1.00 85.88 205 ILE A N 1
ATOM 1600 C CA . ILE A 1 205 ? -8.901 -7.788 -1.787 1.00 85.88 205 ILE A CA 1
ATOM 1601 C C . ILE A 1 205 ? -9.030 -7.193 -3.168 1.00 85.88 205 ILE A C 1
ATOM 1603 O O . ILE A 1 205 ? -9.670 -7.785 -4.040 1.00 85.88 205 ILE A O 1
ATOM 1607 N N . V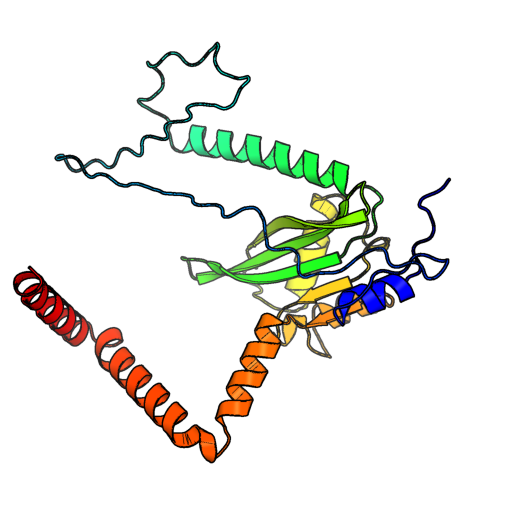AL A 1 206 ? -8.366 -6.070 -3.388 1.00 86.00 206 VAL A N 1
ATOM 1608 C CA . VAL A 1 206 ? -8.361 -5.433 -4.693 1.00 86.00 206 VAL A CA 1
ATOM 1609 C C . VAL A 1 206 ? -6.947 -5.108 -5.110 1.00 86.00 206 VAL A C 1
ATOM 1611 O O . VAL A 1 206 ? -6.115 -4.601 -4.360 1.00 86.00 206 VAL A O 1
ATOM 1614 N N . HIS A 1 207 ? -6.697 -5.435 -6.365 1.00 84.31 207 HIS A N 1
ATOM 1615 C CA . HIS A 1 207 ? -5.446 -5.157 -7.025 1.00 84.31 207 HIS A CA 1
ATOM 1616 C C . HIS A 1 207 ? -5.460 -3.723 -7.551 1.00 84.31 207 HIS A C 1
ATOM 1618 O O . HIS A 1 207 ? -6.399 -3.330 -8.247 1.00 84.31 207 HIS A O 1
ATOM 1624 N N . CYS A 1 208 ? -4.422 -2.959 -7.212 1.00 85.25 208 CYS A N 1
ATOM 1625 C CA . CYS A 1 208 ? -4.279 -1.547 -7.545 1.00 85.25 208 CYS A CA 1
ATOM 1626 C C . CYS A 1 208 ? -4.638 -1.250 -9.012 1.00 85.25 208 CYS A C 1
ATOM 1628 O O . CYS A 1 208 ? -4.002 -1.754 -9.943 1.00 85.25 208 CYS A O 1
ATOM 1630 N N . CYS A 1 209 ? -5.640 -0.387 -9.221 1.00 81.75 209 CYS A N 1
ATOM 1631 C CA . CYS A 1 209 ? -6.123 -0.024 -10.555 1.00 81.75 209 CYS A CA 1
ATOM 1632 C C . CYS A 1 209 ? -5.030 0.611 -11.420 1.00 81.75 209 CYS A C 1
ATOM 1634 O O . CYS A 1 209 ? -4.967 0.318 -12.609 1.00 81.75 209 CYS A O 1
ATOM 1636 N N . ALA A 1 210 ? -4.148 1.429 -10.836 1.00 80.75 210 ALA A N 1
ATOM 1637 C CA . ALA A 1 210 ? -3.037 2.039 -11.565 1.00 80.75 210 ALA A CA 1
ATOM 1638 C C . ALA A 1 210 ? -2.057 0.974 -12.079 1.00 80.75 210 ALA A C 1
ATOM 1640 O O . ALA A 1 210 ? -1.678 0.985 -13.249 1.00 80.75 210 ALA A O 1
ATOM 1641 N N . HIS A 1 211 ? -1.721 -0.006 -11.236 1.00 78.44 211 HIS A N 1
ATOM 1642 C CA . HIS A 1 211 ? -0.869 -1.119 -11.639 1.00 78.44 211 HIS A CA 1
ATOM 1643 C C . HIS A 1 211 ? -1.549 -1.989 -12.708 1.00 78.44 211 HIS A C 1
ATOM 1645 O O . HIS A 1 211 ? -0.932 -2.320 -13.717 1.00 78.44 211 HIS A O 1
ATOM 1651 N N . ARG A 1 212 ? -2.840 -2.312 -12.543 1.00 83.19 212 ARG A N 1
ATOM 1652 C CA . ARG A 1 212 ? -3.617 -3.055 -13.553 1.00 83.19 212 ARG A CA 1
ATOM 1653 C C . ARG A 1 212 ? -3.694 -2.324 -14.886 1.00 83.19 212 ARG A C 1
ATOM 1655 O O . ARG A 1 212 ? -3.563 -2.961 -15.926 1.00 83.19 212 ARG A O 1
ATOM 1662 N N . PHE A 1 213 ? -3.900 -1.012 -14.858 1.00 84.75 213 PHE A N 1
ATOM 1663 C CA . PHE A 1 213 ? -3.941 -0.183 -16.056 1.00 84.75 213 PHE A CA 1
ATOM 1664 C C . PHE A 1 213 ? -2.585 -0.160 -16.766 1.00 84.75 213 PHE A C 1
ATOM 1666 O O . PHE A 1 213 ? -2.528 -0.332 -17.983 1.00 84.75 213 PHE A O 1
ATOM 1673 N N . ASN A 1 214 ? -1.492 -0.031 -16.010 1.00 85.19 214 ASN A N 1
ATOM 1674 C CA . ASN A 1 214 ? -0.142 -0.137 -16.555 1.00 85.19 214 ASN A CA 1
ATOM 1675 C C . ASN A 1 214 ? 0.089 -1.506 -17.216 1.00 85.19 214 ASN A C 1
ATOM 1677 O O . ASN A 1 214 ? 0.509 -1.566 -18.367 1.00 85.19 214 ASN A O 1
ATOM 1681 N N . LEU A 1 215 ? -0.266 -2.607 -16.543 1.00 86.44 215 LEU A N 1
ATOM 1682 C CA . LEU A 1 215 ? -0.158 -3.952 -17.117 1.00 86.44 215 LEU A CA 1
ATOM 1683 C C . LEU A 1 215 ? -1.002 -4.118 -18.385 1.00 86.44 215 LEU A C 1
ATOM 1685 O O . LEU A 1 215 ? -0.512 -4.670 -19.366 1.00 86.44 215 LEU A O 1
ATOM 1689 N N . ALA A 1 216 ? -2.240 -3.620 -18.389 1.00 89.62 216 ALA A N 1
ATOM 1690 C CA . ALA A 1 216 ? -3.107 -3.661 -19.564 1.00 89.62 216 ALA A CA 1
ATOM 1691 C C . ALA A 1 216 ? -2.511 -2.865 -20.736 1.00 89.62 216 ALA A C 1
ATOM 1693 O O . ALA A 1 216 ? -2.548 -3.327 -21.872 1.00 89.62 216 ALA A O 1
ATOM 1694 N N . SER A 1 217 ? -1.904 -1.709 -20.459 1.00 88.44 217 SER A N 1
ATOM 1695 C CA . SER A 1 217 ? -1.231 -0.883 -21.469 1.00 88.44 217 SER A CA 1
ATOM 1696 C C . SER A 1 217 ? 0.008 -1.583 -22.043 1.00 88.44 217 SER A C 1
ATOM 1698 O O . SER A 1 217 ? 0.183 -1.648 -23.261 1.00 88.44 217 SER A O 1
ATOM 1700 N N . LEU A 1 218 ? 0.836 -2.176 -21.174 1.00 87.19 218 LEU A N 1
ATOM 1701 C CA . LEU A 1 218 ? 2.020 -2.954 -21.559 1.00 87.19 218 LEU A CA 1
ATOM 1702 C C . LEU A 1 218 ? 1.672 -4.224 -22.343 1.00 87.19 218 LEU A C 1
ATOM 1704 O O . LEU A 1 218 ? 2.482 -4.702 -23.144 1.00 87.19 218 LEU A O 1
ATOM 1708 N N . ASP A 1 219 ? 0.492 -4.790 -22.107 1.00 89.69 219 ASP A N 1
ATOM 1709 C CA . ASP A 1 219 ? -0.003 -5.928 -22.869 1.00 89.69 219 ASP A CA 1
ATOM 1710 C C . ASP A 1 219 ? -0.566 -5.495 -24.226 1.00 89.69 219 ASP A C 1
ATOM 1712 O O . ASP A 1 219 ? -0.171 -6.044 -25.252 1.00 89.69 219 ASP A O 1
ATOM 1716 N N . ALA A 1 220 ? -1.378 -4.434 -24.258 1.00 89.38 220 ALA A N 1
ATOM 1717 C CA . ALA A 1 220 ? -1.958 -3.890 -25.485 1.00 89.38 220 ALA A CA 1
ATOM 1718 C C . ALA A 1 220 ? -0.889 -3.500 -26.517 1.00 89.38 220 ALA A C 1
ATOM 1720 O O . ALA A 1 220 ? -1.019 -3.811 -27.702 1.00 89.38 220 ALA A O 1
ATOM 1721 N N . ILE A 1 221 ? 0.222 -2.899 -26.077 1.00 88.69 221 ILE A N 1
ATOM 1722 C CA . ILE A 1 221 ? 1.306 -2.501 -26.982 1.00 88.69 221 ILE A CA 1
ATOM 1723 C C . ILE A 1 221 ? 2.025 -3.713 -27.613 1.00 88.69 221 ILE A C 1
ATOM 1725 O O . ILE A 1 221 ? 2.803 -3.542 -28.542 1.00 88.69 221 ILE A O 1
ATOM 1729 N N . LYS A 1 222 ? 1.795 -4.966 -27.164 1.00 85.81 222 LYS A N 1
ATOM 1730 C CA . LYS A 1 222 ? 2.361 -6.194 -27.791 1.00 85.81 222 LYS A CA 1
ATOM 1731 C C . LYS A 1 222 ? 1.727 -6.532 -29.138 1.00 85.81 222 LYS A C 1
ATOM 1733 O O . LYS A 1 222 ? 2.298 -7.335 -29.871 1.00 85.81 222 LYS A O 1
ATOM 1738 N N . GLY A 1 223 ? 0.566 -5.960 -29.452 1.00 89.12 223 GLY A N 1
ATOM 1739 C CA . GLY A 1 223 ? -0.094 -6.182 -30.733 1.00 89.12 223 GLY A CA 1
ATOM 1740 C C . GLY A 1 223 ? 0.781 -5.746 -31.910 1.00 89.12 223 GLY A C 1
ATOM 1741 O O . GLY A 1 223 ? 1.463 -4.726 -31.836 1.00 89.12 223 GLY A O 1
ATOM 1742 N N . ILE A 1 224 ? 0.725 -6.499 -33.013 1.00 85.19 224 ILE A N 1
ATOM 1743 C CA . ILE A 1 224 ? 1.492 -6.222 -34.245 1.00 85.19 224 ILE A CA 1
ATOM 1744 C C . ILE A 1 224 ? 1.223 -4.797 -34.755 1.00 85.19 224 ILE A C 1
ATOM 1746 O O . ILE A 1 224 ? 2.134 -4.116 -35.217 1.00 85.19 224 ILE A O 1
ATOM 1750 N N . GLU A 1 225 ? -0.012 -4.317 -34.611 1.00 91.19 225 GLU A N 1
ATOM 1751 C CA . GLU A 1 225 ? -0.424 -2.963 -35.004 1.00 91.19 225 GLU A CA 1
ATOM 1752 C C . GLU A 1 225 ? 0.303 -1.858 -34.219 1.00 91.19 225 GLU A C 1
ATOM 1754 O O . GLU A 1 225 ? 0.516 -0.764 -34.734 1.00 91.19 225 GLU A O 1
ATOM 1759 N N . MET A 1 226 ? 0.740 -2.154 -32.991 1.00 90.25 226 MET A N 1
ATOM 1760 C CA . MET A 1 226 ? 1.432 -1.217 -32.102 1.00 90.25 226 MET A CA 1
ATOM 1761 C C . MET A 1 226 ? 2.963 -1.309 -32.213 1.00 90.25 226 MET A C 1
ATOM 1763 O O . MET A 1 226 ? 3.682 -0.632 -31.474 1.00 90.25 226 MET A O 1
ATOM 1767 N N . GLN A 1 227 ? 3.487 -2.101 -33.155 1.00 89.06 227 GLN A N 1
ATOM 1768 C CA . GLN A 1 227 ? 4.927 -2.270 -33.354 1.00 89.06 227 GLN A CA 1
ATOM 1769 C C . GLN A 1 227 ? 5.694 -0.951 -33.575 1.00 89.06 227 GLN A C 1
ATOM 1771 O O . GLN A 1 227 ? 6.772 -0.814 -32.994 1.00 89.06 227 GLN A O 1
ATOM 1776 N N . PRO A 1 228 ? 5.171 0.056 -34.311 1.00 91.81 228 PRO A N 1
ATOM 1777 C CA . PRO A 1 228 ? 5.851 1.346 -34.438 1.00 91.81 228 PRO A CA 1
ATOM 1778 C C . PRO A 1 228 ? 6.086 2.045 -33.090 1.00 91.81 228 PRO A C 1
ATOM 1780 O O . PRO A 1 228 ? 7.148 2.632 -32.879 1.00 91.81 228 PRO A O 1
ATOM 1783 N N . LEU A 1 229 ? 5.133 1.943 -32.154 1.00 89.88 229 LEU A N 1
ATOM 1784 C CA . LEU A 1 229 ? 5.271 2.517 -30.812 1.00 89.88 229 LEU A CA 1
ATOM 1785 C C . LEU A 1 229 ? 6.340 1.786 -29.998 1.00 89.88 229 LEU A C 1
ATOM 1787 O O . LEU A 1 229 ? 7.139 2.444 -29.338 1.00 89.88 229 LEU A O 1
ATOM 1791 N N . ARG A 1 230 ? 6.424 0.452 -30.102 1.00 87.69 230 ARG A N 1
ATOM 1792 C CA . ARG A 1 230 ? 7.507 -0.322 -29.468 1.00 87.69 230 ARG A CA 1
ATOM 1793 C C . ARG A 1 230 ? 8.877 0.036 -30.017 1.00 87.69 230 ARG A C 1
ATOM 1795 O O . ARG A 1 230 ? 9.835 0.119 -29.258 1.00 87.69 230 ARG A O 1
ATOM 1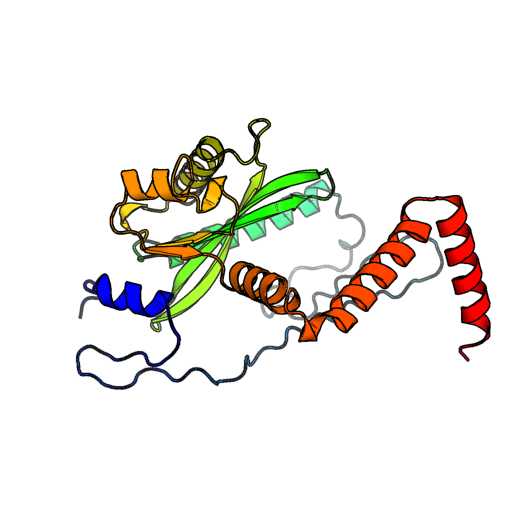802 N N . THR A 1 231 ? 8.989 0.225 -31.331 1.00 90.56 231 THR A N 1
ATOM 1803 C CA . THR A 1 231 ? 10.251 0.649 -31.944 1.00 90.56 231 THR A CA 1
ATOM 1804 C C . THR A 1 231 ? 10.656 2.028 -31.435 1.00 90.56 231 THR A C 1
ATOM 1806 O O . THR A 1 231 ? 11.812 2.208 -31.066 1.00 90.56 231 THR A O 1
ATOM 1809 N N . CYS A 1 232 ? 9.712 2.970 -31.353 1.00 91.81 232 CYS A N 1
ATOM 1810 C CA . CYS A 1 232 ? 9.957 4.290 -30.777 1.00 91.81 232 CYS A CA 1
ATOM 1811 C C . CYS A 1 232 ? 10.436 4.184 -29.320 1.00 91.81 232 CYS A C 1
ATOM 1813 O O . CYS A 1 232 ? 11.511 4.680 -28.997 1.00 91.81 232 CYS A O 1
ATOM 1815 N N . GLU A 1 233 ? 9.704 3.448 -28.476 1.00 89.50 233 GLU A N 1
ATOM 1816 C CA . GLU A 1 233 ? 10.069 3.196 -27.077 1.00 89.50 233 GLU A CA 1
ATOM 1817 C C . GLU A 1 233 ? 11.484 2.610 -26.957 1.00 89.50 233 GLU A C 1
ATOM 1819 O O . GLU A 1 233 ? 12.306 3.124 -26.199 1.00 89.50 233 GLU A O 1
ATOM 1824 N N . ALA A 1 234 ? 11.795 1.572 -27.738 1.00 90.75 234 ALA A N 1
ATOM 1825 C CA . ALA A 1 234 ? 13.094 0.911 -27.713 1.00 90.75 234 ALA A CA 1
ATOM 1826 C C . ALA A 1 234 ? 14.233 1.852 -28.133 1.00 90.75 234 ALA A C 1
ATOM 1828 O O . ALA A 1 234 ? 15.285 1.859 -27.495 1.00 90.75 234 ALA A O 1
ATOM 1829 N N . VAL A 1 235 ? 14.034 2.664 -29.175 1.00 94.69 235 VAL A N 1
ATOM 1830 C CA . VAL A 1 235 ? 15.032 3.648 -29.624 1.00 94.69 235 VAL A CA 1
ATOM 1831 C C . VAL A 1 235 ? 15.237 4.730 -28.564 1.00 94.69 235 VAL A C 1
ATOM 1833 O O . VAL A 1 235 ? 16.378 5.063 -28.247 1.00 94.69 235 VAL A O 1
ATOM 1836 N N . THR A 1 236 ? 14.162 5.244 -27.960 1.00 93.06 236 THR A N 1
ATOM 1837 C CA . THR A 1 236 ? 14.256 6.228 -26.872 1.00 93.06 236 THR A CA 1
ATOM 1838 C C . THR A 1 236 ? 14.988 5.655 -25.657 1.00 93.06 236 THR A C 1
ATOM 1840 O O . THR A 1 236 ? 15.863 6.322 -25.106 1.00 93.06 236 THR A O 1
ATOM 1843 N N . GLN A 1 237 ? 14.696 4.411 -25.265 1.00 91.75 237 GLN A N 1
ATOM 1844 C CA . GLN A 1 237 ? 15.399 3.733 -24.171 1.00 91.75 237 GLN A CA 1
ATOM 1845 C C . GLN A 1 237 ? 16.884 3.534 -24.488 1.00 91.75 237 GLN A C 1
ATOM 1847 O O . GLN A 1 237 ? 17.728 3.803 -23.638 1.00 91.75 237 GLN A O 1
ATOM 1852 N N . GLN A 1 238 ? 17.227 3.113 -25.708 1.00 93.50 238 GLN A N 1
ATOM 1853 C CA . GLN A 1 238 ? 18.623 2.960 -26.133 1.00 93.50 238 GLN A CA 1
ATOM 1854 C C . GLN A 1 238 ? 19.383 4.288 -26.100 1.00 93.50 238 GLN A C 1
ATOM 1856 O O . GLN A 1 238 ? 20.512 4.330 -25.613 1.00 93.50 238 GLN A O 1
ATOM 1861 N N . LEU A 1 239 ? 18.759 5.374 -26.565 1.00 92.12 239 LEU A N 1
ATOM 1862 C CA . LEU A 1 239 ? 19.347 6.710 -26.514 1.00 92.12 239 LEU A CA 1
ATOM 1863 C C . LEU A 1 239 ? 19.588 7.151 -25.068 1.00 92.12 239 LEU A C 1
ATOM 1865 O O . LEU A 1 239 ? 20.673 7.622 -24.733 1.00 92.12 239 LEU A O 1
ATOM 1869 N N . TRP A 1 240 ? 18.599 6.949 -24.195 1.00 92.31 240 TRP A N 1
ATOM 1870 C CA . TRP A 1 240 ? 18.754 7.228 -22.772 1.00 92.31 240 TRP A CA 1
ATOM 1871 C C . TRP A 1 240 ? 19.898 6.411 -22.162 1.00 92.31 240 TRP A C 1
ATOM 1873 O O . TRP A 1 240 ? 20.775 6.985 -21.520 1.00 92.31 240 TRP A O 1
ATOM 1883 N N . HIS A 1 241 ? 19.949 5.100 -22.415 1.00 91.81 241 HIS A N 1
ATOM 1884 C CA . HIS A 1 241 ? 21.018 4.227 -21.929 1.00 91.81 241 HIS A CA 1
ATOM 1885 C C . HIS A 1 241 ? 22.403 4.666 -22.417 1.00 91.81 241 HIS A C 1
ATOM 1887 O O . HIS A 1 241 ? 23.349 4.648 -21.632 1.00 91.81 241 HIS A O 1
ATOM 1893 N N . TYR A 1 242 ? 22.527 5.089 -23.679 1.00 90.50 242 TYR A N 1
ATOM 1894 C CA . TYR A 1 242 ? 23.785 5.574 -24.247 1.00 90.50 242 TYR A CA 1
ATOM 1895 C C . TYR A 1 242 ? 24.371 6.739 -23.439 1.00 90.50 242 TYR A C 1
ATOM 1897 O O . TYR A 1 242 ? 25.570 6.738 -23.146 1.00 90.50 242 TYR A O 1
ATOM 1905 N N . PHE A 1 243 ? 23.528 7.696 -23.040 1.00 91.44 243 PHE A N 1
ATOM 1906 C CA . PHE A 1 243 ? 23.944 8.857 -22.254 1.00 91.44 243 PHE A CA 1
ATOM 1907 C C . PHE A 1 243 ? 24.054 8.564 -20.755 1.00 91.44 243 PHE A C 1
ATOM 1909 O O . PHE A 1 243 ? 25.032 8.959 -20.127 1.00 91.44 243 PHE A O 1
ATOM 1916 N N . ALA A 1 244 ? 23.085 7.856 -20.176 1.00 87.81 244 ALA A N 1
ATOM 1917 C CA . ALA A 1 244 ? 23.003 7.634 -18.734 1.00 87.81 244 ALA A CA 1
ATOM 1918 C C . ALA A 1 244 ? 24.041 6.629 -18.209 1.00 87.81 244 ALA A C 1
ATOM 1920 O O . ALA A 1 244 ? 24.490 6.751 -17.072 1.00 87.81 244 ALA A O 1
ATOM 1921 N N . ALA A 1 245 ? 24.440 5.638 -19.015 1.00 88.00 245 ALA A N 1
ATOM 1922 C CA . ALA A 1 245 ? 25.368 4.591 -18.579 1.00 88.00 245 ALA A CA 1
ATOM 1923 C C . ALA A 1 245 ? 26.853 4.990 -18.672 1.00 88.00 245 ALA A C 1
ATOM 1925 O O . ALA A 1 245 ? 27.711 4.265 -18.170 1.00 88.00 245 ALA A O 1
ATOM 1926 N N . SER A 1 246 ? 27.177 6.115 -19.322 1.00 92.31 246 SER A N 1
ATOM 1927 C CA . SER A 1 246 ? 28.553 6.550 -19.576 1.00 92.31 246 SER A CA 1
ATOM 1928 C C . SER A 1 246 ? 28.777 7.974 -19.065 1.00 92.31 246 SER A C 1
ATOM 1930 O O . SER A 1 246 ? 28.195 8.907 -19.619 1.00 92.31 246 SER A O 1
ATOM 1932 N N . PRO 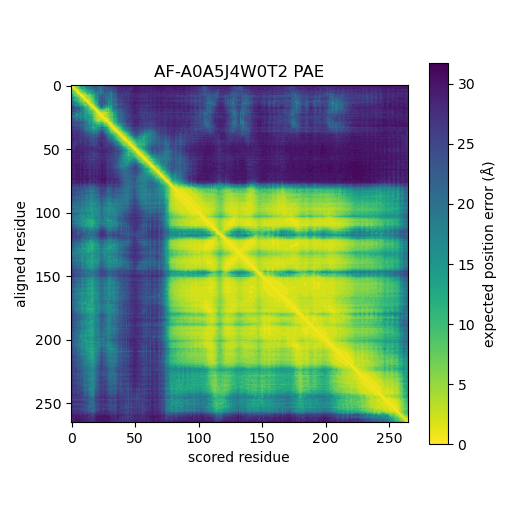A 1 247 ? 29.673 8.185 -18.080 1.00 87.06 247 PRO A N 1
ATOM 1933 C CA . PRO A 1 247 ? 30.029 9.527 -17.616 1.00 87.06 247 PRO A CA 1
ATOM 1934 C C . PRO A 1 247 ? 30.543 10.438 -18.739 1.00 87.06 247 PRO A C 1
ATOM 1936 O O . PRO A 1 247 ? 30.281 11.637 -18.723 1.00 87.06 247 PRO A O 1
ATOM 1939 N N . LEU A 1 248 ? 31.229 9.863 -19.736 1.00 91.56 248 LEU A N 1
ATOM 1940 C CA . LEU A 1 248 ? 31.710 10.588 -20.914 1.00 91.56 248 LEU A CA 1
ATOM 1941 C C . LEU A 1 248 ? 30.552 11.065 -21.799 1.00 91.56 248 LEU A C 1
ATOM 1943 O O . LEU A 1 248 ? 30.539 12.205 -22.250 1.00 91.56 248 LEU A O 1
ATOM 1947 N N . HIS A 1 249 ? 29.564 10.209 -22.063 1.00 90.81 249 HIS A N 1
ATOM 1948 C CA . HIS A 1 249 ? 28.416 10.619 -22.874 1.00 90.81 249 HIS A CA 1
ATOM 1949 C C . HIS A 1 249 ? 27.526 11.598 -22.109 1.00 90.81 249 HIS A C 1
ATOM 1951 O O . HIS A 1 249 ? 27.057 12.569 -22.696 1.00 90.81 249 HIS A O 1
ATOM 1957 N N . ALA A 1 250 ? 27.353 11.407 -20.799 1.00 89.38 250 ALA A N 1
ATOM 1958 C CA . ALA A 1 250 ? 26.659 12.360 -19.941 1.00 89.38 250 ALA A CA 1
ATOM 1959 C C . ALA A 1 250 ? 27.320 13.751 -19.972 1.00 89.38 250 ALA A C 1
ATOM 1961 O O . ALA A 1 250 ? 26.614 14.754 -20.058 1.00 89.38 250 ALA A O 1
ATOM 1962 N N . SER A 1 251 ? 28.660 13.829 -19.969 1.00 88.38 251 SER A N 1
ATOM 1963 C CA . SER A 1 251 ? 29.361 15.115 -20.075 1.00 88.38 251 SER A CA 1
ATOM 1964 C C . SER A 1 251 ? 29.217 15.752 -21.458 1.00 88.38 251 SER A C 1
ATOM 1966 O O . SER A 1 251 ? 29.063 16.966 -21.548 1.00 88.38 251 SER A O 1
ATOM 1968 N N . ILE A 1 252 ? 29.213 14.951 -22.530 1.00 89.88 252 ILE A N 1
ATOM 1969 C CA . ILE A 1 252 ? 28.923 15.432 -23.891 1.00 89.88 252 ILE A CA 1
ATOM 1970 C C . ILE A 1 252 ? 27.500 16.002 -23.974 1.00 89.88 252 ILE A C 1
ATOM 1972 O O . ILE A 1 252 ? 27.312 17.093 -24.500 1.00 89.88 252 ILE A O 1
ATOM 1976 N N . LEU A 1 253 ? 26.503 15.307 -23.418 1.00 88.44 253 LEU A N 1
ATOM 1977 C CA . LEU A 1 253 ? 25.117 15.783 -23.397 1.00 88.44 253 LEU A CA 1
ATOM 1978 C C . LEU A 1 253 ? 24.975 17.099 -22.620 1.00 88.44 253 LEU A C 1
ATOM 1980 O O . LEU A 1 253 ? 24.277 18.004 -23.068 1.00 88.44 253 LEU A O 1
ATOM 1984 N N . ALA A 1 254 ? 25.667 17.226 -21.484 1.00 87.06 254 ALA A N 1
ATOM 1985 C CA . ALA A 1 254 ? 25.687 18.460 -20.703 1.00 87.06 254 ALA A CA 1
ATOM 1986 C C . ALA A 1 254 ? 26.315 19.630 -21.481 1.00 87.06 254 ALA A C 1
ATOM 1988 O O . ALA A 1 254 ? 25.792 20.742 -21.426 1.00 87.06 254 ALA A O 1
ATOM 1989 N N . ALA A 1 255 ? 27.386 19.381 -22.242 1.00 87.88 255 ALA A N 1
ATOM 1990 C CA . ALA A 1 255 ? 27.994 20.390 -23.110 1.00 87.88 255 ALA A CA 1
ATOM 1991 C C . ALA A 1 255 ? 27.024 20.850 -24.214 1.00 87.88 255 ALA A C 1
ATOM 1993 O O . ALA A 1 255 ? 26.805 22.046 -24.361 1.00 87.88 255 ALA A O 1
ATOM 1994 N N . ILE A 1 256 ? 26.349 19.914 -24.893 1.00 86.12 256 ILE A N 1
ATOM 1995 C CA . ILE A 1 256 ? 25.338 20.220 -25.924 1.00 86.12 256 ILE A CA 1
ATOM 1996 C C . ILE A 1 256 ? 24.172 21.042 -25.351 1.00 86.12 256 ILE A C 1
ATOM 1998 O O . ILE A 1 256 ? 23.655 21.944 -26.007 1.00 86.12 256 ILE A O 1
ATOM 2002 N N . HIS A 1 257 ? 23.726 20.738 -24.129 1.00 82.38 257 HIS A N 1
ATOM 2003 C CA . HIS A 1 257 ? 22.678 21.522 -23.472 1.00 82.38 257 HIS A CA 1
ATOM 2004 C C . HIS A 1 257 ? 23.154 22.932 -23.099 1.00 82.38 257 HIS A C 1
ATOM 2006 O O . HIS A 1 257 ? 22.369 23.867 -23.191 1.00 82.38 257 HIS A O 1
ATOM 2012 N N . SER A 1 258 ? 24.430 23.087 -22.740 1.00 83.94 258 SER A N 1
ATOM 2013 C CA . SER A 1 258 ? 25.022 24.387 -22.399 1.00 83.94 258 SER A CA 1
ATOM 2014 C C . SER A 1 258 ? 25.208 25.281 -23.634 1.00 83.94 258 SER A C 1
ATOM 2016 O O . SER A 1 258 ? 25.028 26.488 -23.540 1.00 83.94 258 SER A O 1
ATOM 2018 N N . GLU A 1 259 ? 25.531 2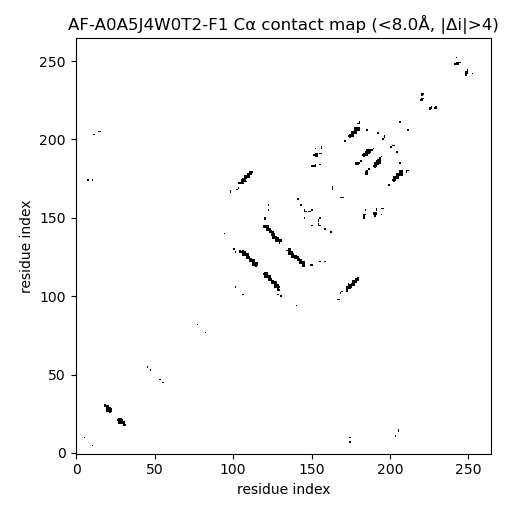4.698 -24.794 1.00 75.31 259 GLU A N 1
ATOM 2019 C CA . GLU A 1 259 ? 25.655 25.422 -26.072 1.00 75.31 259 GLU A CA 1
ATOM 2020 C C . GLU A 1 259 ? 24.293 25.908 -26.604 1.00 75.31 259 GLU A C 1
ATOM 2022 O O . GLU A 1 259 ? 24.193 27.002 -27.150 1.00 75.31 259 GLU A O 1
ATOM 2027 N N . ASN A 1 260 ? 23.219 25.137 -26.395 1.00 60.69 260 ASN A N 1
ATOM 2028 C CA . ASN A 1 260 ? 21.873 25.490 -26.867 1.00 60.69 260 ASN A CA 1
ATOM 2029 C C . ASN A 1 260 ? 21.130 26.506 -25.977 1.00 60.69 260 ASN A C 1
ATOM 2031 O O . ASN A 1 260 ? 20.125 27.069 -26.415 1.00 60.69 260 ASN A O 1
ATOM 2035 N N . GLU A 1 261 ? 21.584 26.760 -24.745 1.00 56.59 261 GLU A N 1
ATOM 2036 C CA . GLU A 1 261 ? 21.018 27.821 -23.893 1.00 56.59 261 GLU A CA 1
ATOM 2037 C C . GLU A 1 261 ? 21.365 29.234 -24.408 1.00 56.59 261 GLU A C 1
ATOM 2039 O O . GLU A 1 261 ? 20.645 30.183 -24.100 1.00 56.59 261 GLU A O 1
ATOM 2044 N N . GLU A 1 262 ? 22.398 29.383 -25.248 1.00 53.25 262 GLU A N 1
ATOM 2045 C CA . GLU A 1 262 ? 22.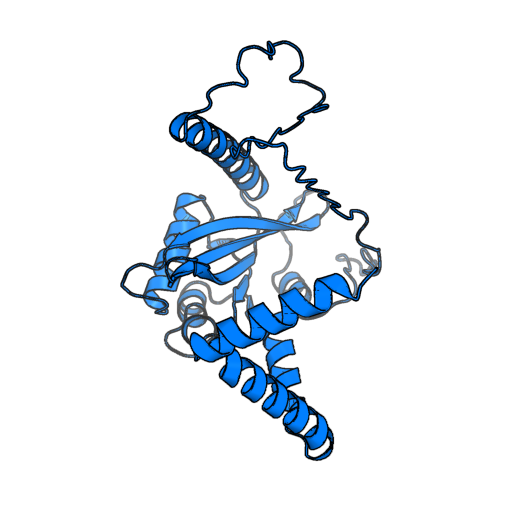756 30.662 -25.886 1.00 53.25 262 GLU A CA 1
ATOM 2046 C C . GLU A 1 262 ? 21.909 30.985 -27.137 1.00 53.25 262 GLU A C 1
ATOM 2048 O O . GLU A 1 262 ? 21.823 32.149 -27.529 1.00 53.25 262 GLU A O 1
ATOM 2053 N N . GLU A 1 263 ? 21.223 29.999 -27.732 1.00 53.19 263 GLU A N 1
ATOM 2054 C CA . GLU A 1 263 ? 20.350 30.179 -28.911 1.00 53.19 263 GLU A CA 1
ATOM 2055 C C . GLU A 1 263 ? 18.849 30.312 -28.573 1.00 53.19 263 GLU A C 1
ATOM 2057 O O . GLU A 1 263 ? 18.044 30.612 -29.455 1.00 53.19 263 GLU A O 1
ATOM 2062 N N . GLN A 1 264 ? 18.445 30.134 -27.307 1.00 45.47 264 GLN A N 1
ATOM 2063 C CA . GLN A 1 264 ? 17.051 30.292 -26.854 1.00 45.47 264 GLN A CA 1
ATOM 2064 C C . GLN A 1 264 ? 16.755 31.678 -26.239 1.00 45.47 264 GLN A C 1
ATOM 2066 O O . GLN A 1 264 ? 16.184 31.767 -25.148 1.00 45.47 264 GLN A O 1
ATOM 2071 N N . ILE A 1 265 ? 17.113 32.761 -26.945 1.00 40.88 265 ILE A N 1
ATOM 2072 C CA . ILE A 1 265 ? 16.650 34.141 -26.668 1.00 40.88 265 ILE A CA 1
ATOM 2073 C C . ILE A 1 265 ? 15.613 34.567 -27.710 1.00 40.88 265 ILE A C 1
ATOM 2075 O O . ILE A 1 265 ? 15.902 34.434 -28.919 1.00 40.88 265 ILE A O 1
#

Radius of gyration: 24.83 Å; Cα contacts (8 Å, |Δi|>4): 244; chains: 1; bounding box: 67×57×55 Å

Solvent-accessible surface area (backbone atoms only — not comparable to full-atom values): 16295 Å² total; per-residue (Å²): 133,84,89,83,78,79,56,72,68,66,53,56,49,72,73,73,56,94,78,68,46,58,52,100,85,68,49,82,76,48,80,94,80,75,73,84,87,70,82,84,76,82,80,81,79,87,76,89,64,99,76,91,65,92,74,86,80,79,80,84,80,79,66,94,82,67,86,85,73,83,62,86,81,68,81,80,74,80,50,76,64,58,52,49,53,53,52,47,55,54,46,56,51,52,50,52,56,49,44,64,70,50,58,95,47,62,30,34,38,40,42,46,81,47,68,47,100,85,72,47,45,28,44,36,36,30,41,31,37,60,48,98,85,67,46,82,44,79,44,86,71,52,76,41,74,47,54,100,76,43,84,36,20,66,53,51,41,52,50,52,53,47,54,30,59,78,59,70,53,60,71,92,35,46,50,28,42,34,27,46,81,48,54,32,39,57,26,92,61,77,7,30,45,40,60,47,40,77,76,42,72,82,44,43,78,43,70,34,63,69,56,51,49,51,52,52,51,67,52,58,49,68,40,79,89,32,43,69,57,48,52,51,52,52,51,53,51,51,54,48,47,56,30,74,77,28,76,67,41,39,50,52,52,51,50,56,56,59,62,52,62,77,72,75,121